Protein 8RB3 (pdb70)

Foldseek 3Di:
DDDDDDDDQAAAELDPPDDPSHDQVVVLLVVLVCLQPPDDDDQVVSLVVNLVSYDHPVNVLSVVVCVVPVPDGSVVSSVVVCVPRNDDDALVRLVCVLLVQAADPPDQLLVSLVVSVVSLVVNVVNVSDDPVCSLVVSLVSSLVRYPDDDCLNVVSVCQVVVPDHDDSVVNSVSSVVVVD

Structure (mmCIF, N/CA/C/O backbone):
data_8RB3
#
_entry.id   8RB3
#
loop_
_atom_site.group_PDB
_atom_site.id
_atom_site.type_symbol
_atom_site.label_atom_id
_atom_site.label_alt_id
_atom_site.label_comp_id
_atom_site.label_asym_id
_atom_site.label_entity_id
_atom_site.label_seq_id
_atom_site.pdbx_PDB_ins_code
_atom_site.Cartn_x
_atom_site.Cartn_y
_atom_site.Cartn_z
_atom_site.occupancy
_atom_site.B_iso_or_equiv
_atom_site.auth_seq_id
_atom_site.auth_comp_id
_atom_site.auth_asym_id
_atom_site.auth_atom_id
_atom_site.pdbx_PDB_model_num
ATOM 1 N N . LEU A 1 1 ? 217.115 272.070 294.965 1.00 50.00 1 LEU A N 1
ATOM 2 C CA . LEU A 1 1 ? 218.458 272.514 294.675 1.00 50.00 1 LEU A CA 1
ATOM 3 C C . LEU A 1 1 ? 219.480 271.367 294.745 1.00 50.00 1 LEU A C 1
ATOM 4 O O . LEU A 1 1 ? 220.617 271.517 294.293 1.00 50.00 1 LEU A O 1
ATOM 20 N N . LEU A 1 2 ? 219.073 270.215 295.287 1.00 50.00 2 LEU A N 1
ATOM 21 C CA . LEU A 1 2 ? 219.985 269.050 295.454 1.00 50.00 2 LEU A CA 1
ATOM 22 C C . LEU A 1 2 ? 219.578 267.915 294.510 1.00 50.00 2 LEU A C 1
ATOM 23 O O . LEU A 1 2 ? 218.363 267.699 294.333 1.00 50.00 2 LEU A O 1
ATOM 39 N N . PRO A 1 3 ? 220.537 267.188 293.892 1.00 50.00 3 PRO A N 1
ATOM 40 C CA . PRO A 1 3 ? 220.225 266.039 293.037 1.00 50.00 3 PRO A CA 1
ATOM 41 C C . PRO A 1 3 ? 220.172 264.747 293.868 1.00 50.00 3 PRO A C 1
ATOM 42 O O . PRO A 1 3 ? 220.775 264.736 294.926 1.00 50.00 3 PRO A O 1
ATOM 53 N N . VAL A 1 4 ? 219.473 263.703 293.403 1.00 50.00 4 VAL A N 1
ATOM 54 C CA . VAL A 1 4 ? 219.295 262.440 294.183 1.00 50.00 4 VAL A CA 1
ATOM 55 C C . VAL A 1 4 ? 218.998 261.268 293.244 1.00 50.00 4 VAL A C 1
ATOM 56 O O . VAL A 1 4 ? 218.512 261.530 292.129 1.00 50.00 4 VAL A O 1
ATOM 69 N N . LYS A 1 5 ? 219.236 260.026 293.687 1.00 50.00 5 LYS A N 1
ATOM 70 C CA . LYS A 1 5 ? 218.912 258.820 292.893 1.00 50.00 5 LYS A CA 1
ATOM 71 C C . LYS A 1 5 ? 217.388 258.723 292.774 1.00 50.00 5 LYS A C 1
ATOM 72 O O . LYS A 1 5 ? 216.700 259.616 293.297 1.00 50.00 5 LYS A O 1
ATOM 91 N N . TYR A 1 6 ? 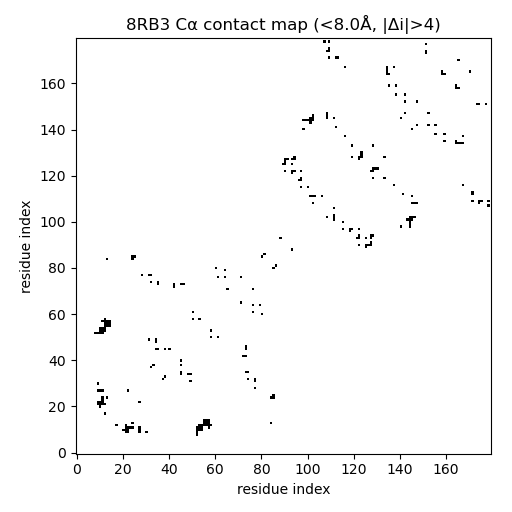216.892 257.682 292.107 1.00 48.49 6 TYR A N 1
ATOM 92 C CA . TYR A 1 6 ? 215.428 257.488 291.957 1.00 48.49 6 TYR A CA 1
ATOM 93 C C . TYR A 1 6 ? 215.174 256.020 291.624 1.00 48.49 6 TYR A C 1
ATOM 94 O O . TYR A 1 6 ? 215.198 255.674 290.427 1.00 48.49 6 TYR A O 1
ATOM 104 N N . CYS A 1 7 ? 214.956 255.181 292.635 1.00 54.49 7 CYS A N 1
ATOM 105 C CA . CYS A 1 7 ? 214.742 253.723 292.442 1.00 54.49 7 CYS A CA 1
ATOM 106 C C . CYS A 1 7 ? 213.401 253.474 291.749 1.00 54.49 7 CYS A C 1
ATOM 107 O O . CYS A 1 7 ? 212.386 253.955 292.263 1.00 54.49 7 CYS A O 1
ATOM 115 N N . LYS A 1 8 ? 213.395 252.795 290.604 1.00 68.67 8 LYS A N 1
ATOM 116 C CA . LYS A 1 8 ? 212.135 252.396 289.926 1.00 68.67 8 LYS A CA 1
ATOM 117 C C . LYS A 1 8 ? 211.437 251.317 290.752 1.00 68.67 8 LYS A C 1
ATOM 118 O O . LYS A 1 8 ? 212.017 250.225 290.892 1.00 68.67 8 LYS A O 1
ATOM 137 N N . MET A 1 9 ? 210.248 251.607 291.281 1.00 74.06 9 MET A N 1
ATOM 138 C CA . MET A 1 9 ? 209.450 250.608 292.035 1.00 74.06 9 MET A CA 1
ATOM 139 C C . MET A 1 9 ? 209.369 249.331 291.196 1.00 74.06 9 MET A C 1
ATOM 140 O O . MET A 1 9 ? 209.320 249.452 289.957 1.00 74.06 9 MET A O 1
ATOM 154 N N . ARG A 1 10 ? 209.345 248.158 291.832 1.00 86.02 10 ARG A N 1
ATOM 155 C CA . ARG A 1 10 ? 209.270 246.851 291.123 1.00 86.02 10 ARG A CA 1
ATOM 156 C C . ARG A 1 10 ? 207.839 246.664 290.599 1.00 86.02 10 ARG A C 1
ATOM 157 O O . ARG A 1 10 ? 206.976 246.285 291.410 1.00 86.02 10 ARG A O 1
ATOM 178 N N . ILE A 1 11 ? 207.589 246.936 289.308 1.00 90.66 11 ILE A N 1
ATOM 179 C CA . ILE A 1 11 ? 206.250 246.718 288.756 1.00 90.66 11 ILE A CA 1
ATOM 180 C C . ILE A 1 11 ? 205.987 245.233 288.524 1.00 90.66 11 ILE A C 1
ATOM 181 O O . ILE A 1 11 ? 206.846 244.503 288.034 1.00 90.66 11 ILE A O 1
ATOM 197 N N . PHE A 1 12 ? 204.770 244.800 288.832 1.00 93.07 12 PHE A N 1
ATOM 198 C CA . PHE A 1 12 ? 204.252 243.470 288.532 1.00 93.07 12 PHE A CA 1
ATOM 199 C C . PHE A 1 12 ? 202.946 243.554 287.757 1.00 93.07 12 PHE A C 1
ATOM 200 O O . PHE A 1 12 ? 202.204 244.530 287.862 1.00 93.07 12 PHE A O 1
ATOM 217 N N . SER A 1 13 ? 202.663 242.531 286.957 1.00 90.33 13 SER A N 1
ATOM 218 C CA . SER A 1 13 ? 201.511 242.544 286.066 1.00 90.33 13 SER A CA 1
ATOM 219 C C . SER A 1 13 ? 200.719 241.249 285.974 1.00 90.33 13 SER A C 1
ATOM 220 O O . SER A 1 13 ? 199.526 241.284 285.686 1.00 90.33 13 SER A O 1
ATOM 228 N N . GLY A 1 14 ? 201.320 240.101 286.263 1.00 86.29 14 GLY A N 1
ATOM 229 C CA . GLY A 1 14 ? 200.617 238.821 286.259 1.00 86.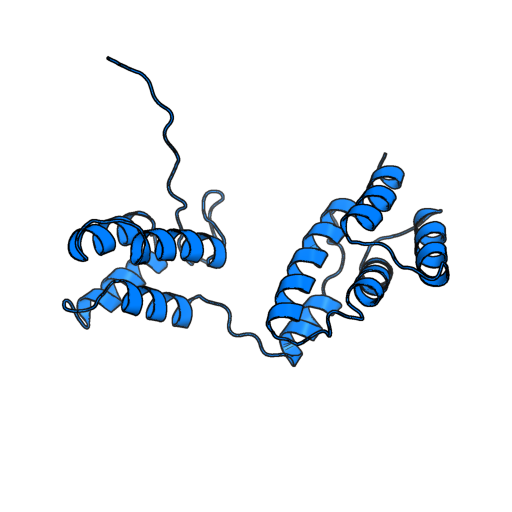29 14 GLY A CA 1
ATOM 230 C C . GLY A 1 14 ? 200.294 238.254 284.876 1.00 86.29 14 GLY A C 1
ATOM 231 O O . GLY A 1 14 ? 199.860 237.108 284.789 1.00 86.29 14 GLY A O 1
ATOM 235 N N . SER A 1 15 ? 200.531 238.990 283.789 1.00 84.04 15 SER A N 1
ATOM 236 C CA . SER A 1 15 ? 200.479 238.430 282.434 1.00 84.04 15 SER A CA 1
ATOM 237 C C . SER A 1 15 ? 201.516 237.325 282.270 1.00 84.04 15 SER A C 1
ATOM 238 O O . SER A 1 15 ? 202.647 237.452 282.734 1.00 84.04 15 SER A O 1
ATOM 246 N N . THR A 1 16 ? 201.165 236.253 281.559 1.00 75.77 16 THR A N 1
ATOM 247 C CA . THR A 1 16 ? 202.107 235.180 281.186 1.00 75.77 16 THR A CA 1
ATOM 248 C C . THR A 1 16 ? 203.170 235.687 280.207 1.00 75.77 16 THR A C 1
ATOM 249 O O . THR A 1 16 ? 204.349 235.359 280.333 1.00 75.77 16 THR A O 1
ATOM 260 N N . ALA A 1 17 ? 202.774 236.553 279.270 1.00 75.09 17 ALA A N 1
ATOM 261 C CA . ALA A 1 17 ? 203.644 237.298 278.364 1.00 75.09 17 ALA A CA 1
ATOM 262 C C . ALA A 1 17 ? 204.262 238.546 279.036 1.00 75.09 17 ALA A C 1
ATOM 263 O O . ALA A 1 17 ? 204.088 239.669 278.563 1.00 75.09 17 ALA A O 1
ATOM 270 N N . ALA A 1 18 ? 204.937 238.377 280.175 1.00 68.90 18 ALA A N 1
ATOM 271 C CA . ALA A 1 18 ? 205.482 239.483 280.969 1.00 68.90 18 ALA A CA 1
ATOM 272 C C . ALA A 1 18 ? 206.500 240.333 280.185 1.00 68.90 18 ALA A C 1
ATOM 273 O O . ALA A 1 18 ? 207.357 239.801 279.476 1.00 68.90 18 ALA A O 1
ATOM 280 N N . ALA A 1 19 ? 206.422 241.655 280.318 1.00 75.67 19 ALA A N 1
ATOM 281 C CA . ALA A 1 19 ? 207.359 242.585 279.689 1.00 75.67 19 ALA A CA 1
ATOM 282 C C . ALA A 1 19 ? 208.724 242.606 280.417 1.00 75.67 19 ALA A C 1
ATOM 283 O O . ALA A 1 19 ? 208.800 242.235 281.590 1.00 75.67 19 ALA A O 1
ATOM 290 N N . PRO A 1 20 ? 209.812 243.083 279.782 1.00 73.20 20 PRO A N 1
ATOM 291 C CA . PRO A 1 20 ? 211.164 243.009 280.348 1.00 73.20 20 PRO A CA 1
ATOM 292 C C . PRO A 1 20 ? 211.374 243.751 281.674 1.00 73.20 20 PRO A C 1
ATOM 293 O O . PRO A 1 20 ? 212.311 243.441 282.408 1.00 73.20 20 PRO A O 1
ATOM 304 N N . GLU A 1 21 ? 210.521 244.721 282.008 1.00 78.74 21 GLU A N 1
ATOM 305 C CA . GLU A 1 21 ? 210.554 245.432 283.295 1.00 78.74 21 GLU A CA 1
ATOM 306 C C . GLU A 1 21 ? 210.014 244.612 284.479 1.00 78.74 21 GLU A C 1
ATOM 307 O O . GLU A 1 21 ? 210.266 244.947 285.633 1.00 78.74 21 GLU A O 1
ATOM 319 N N . GLU A 1 22 ? 209.192 243.600 284.218 1.00 84.72 22 GLU A N 1
ATOM 320 C CA . GLU A 1 22 ? 208.227 243.080 285.186 1.00 84.72 22 GLU A CA 1
ATOM 321 C C . GLU A 1 22 ? 208.769 241.858 285.924 1.00 84.72 22 GLU A C 1
ATOM 322 O O . GLU A 1 22 ? 209.251 240.903 285.317 1.00 84.72 22 GLU A O 1
ATOM 334 N N . GLU A 1 23 ? 208.708 241.873 287.251 1.00 84.77 23 GLU A N 1
ATOM 335 C CA . GLU A 1 23 ? 209.315 240.826 288.080 1.00 84.77 23 GLU A CA 1
ATOM 336 C C . GLU A 1 23 ? 208.494 239.533 288.115 1.00 84.77 23 GLU A C 1
ATOM 337 O O . GLU A 1 23 ? 207.289 239.569 287.872 1.00 84.77 23 GLU A O 1
ATOM 349 N N . PRO A 1 24 ? 209.077 238.387 288.490 1.00 87.36 24 PRO A N 1
ATOM 350 C CA . PRO A 1 24 ? 208.294 237.268 288.995 1.00 87.36 24 PRO A CA 1
ATOM 351 C C . PRO A 1 24 ? 207.538 237.664 290.265 1.00 87.36 24 PRO A C 1
ATOM 352 O O . PRO A 1 24 ? 208.037 238.446 291.073 1.00 87.36 24 PRO A O 1
ATOM 363 N N . PHE A 1 25 ? 206.354 237.092 290.487 1.00 90.50 25 PHE A N 1
ATOM 364 C CA . PHE A 1 25 ? 205.480 237.503 291.584 1.00 90.50 25 PHE A CA 1
ATOM 365 C C . PHE A 1 25 ? 206.145 237.470 292.962 1.00 90.50 25 PHE A C 1
ATOM 366 O O . PHE A 1 25 ? 205.915 238.359 293.768 1.00 90.50 25 PHE A O 1
ATOM 383 N N . GLU A 1 26 ? 206.997 236.493 293.258 1.00 88.14 26 GLU A N 1
ATOM 384 C CA . GLU A 1 26 ? 207.577 236.344 294.602 1.00 88.14 26 GLU A CA 1
ATOM 385 C C . GLU A 1 26 ? 208.437 237.547 295.010 1.00 88.14 26 GLU A C 1
ATOM 386 O O . GLU A 1 26 ? 208.443 237.960 296.167 1.00 88.14 26 GLU A O 1
ATOM 398 N N . VAL A 1 27 ? 209.125 238.162 294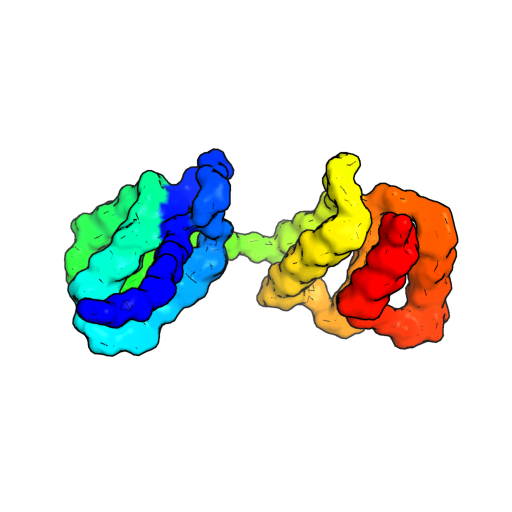.047 1.00 88.09 27 VAL A N 1
ATOM 399 C CA . VAL A 1 27 ? 209.904 239.387 294.259 1.00 88.09 27 VAL A CA 1
ATOM 400 C C . VAL A 1 27 ? 208.978 240.572 294.491 1.00 88.09 27 VAL A C 1
ATOM 401 O O . VAL A 1 27 ? 209.204 241.366 295.400 1.00 88.09 27 VAL A O 1
ATOM 414 N N . TRP A 1 28 ? 207.904 240.694 293.714 1.00 92.94 28 TRP A N 1
ATOM 415 C CA . TRP A 1 28 ? 206.921 241.740 293.960 1.00 92.94 28 TRP A CA 1
ATOM 416 C C . TRP A 1 28 ? 206.276 241.587 295.328 1.00 92.94 28 TRP A C 1
ATOM 417 O O . TRP A 1 28 ? 206.149 242.565 296.048 1.00 92.94 28 TRP A O 1
ATOM 438 N N . LEU A 1 29 ? 205.914 240.380 295.746 1.00 92.79 29 LEU A N 1
ATOM 439 C CA . LEU A 1 29 ? 205.302 240.174 297.049 1.00 92.79 29 LEU A CA 1
ATOM 440 C C . LEU A 1 29 ? 206.247 240.578 298.180 1.00 92.79 29 LEU A C 1
ATOM 441 O O . LEU A 1 29 ? 205.800 241.098 299.193 1.00 92.79 29 LEU A O 1
ATOM 457 N N . GLU A 1 30 ? 207.553 240.388 298.025 1.00 89.33 30 GLU A N 1
ATOM 458 C CA . GLU A 1 30 ? 208.524 240.872 299.000 1.00 89.33 30 GLU A CA 1
ATOM 459 C C . GLU A 1 30 ? 208.504 242.402 299.121 1.00 89.33 30 GLU A C 1
ATOM 460 O O . GLU A 1 30 ? 208.557 242.939 300.223 1.00 89.33 30 GLU A O 1
ATOM 472 N N . GLN A 1 31 ? 208.339 243.118 298.010 1.00 89.82 31 GLN A N 1
ATOM 473 C CA . GLN A 1 31 ? 208.129 244.564 298.035 1.00 89.82 31 GLN A CA 1
ATOM 474 C C . GLN A 1 31 ? 206.782 244.947 298.651 1.00 89.82 31 GLN A C 1
ATOM 475 O O . GLN A 1 31 ? 206.704 245.834 299.493 1.00 89.82 31 GLN A O 1
ATOM 489 N N . ALA A 1 32 ? 205.697 244.296 298.261 1.00 91.55 32 ALA A N 1
ATOM 490 C CA . ALA A 1 32 ? 204.382 244.640 298.761 1.00 91.55 32 ALA A CA 1
ATOM 491 C C . ALA A 1 32 ? 204.242 244.352 300.255 1.00 91.55 32 ALA A C 1
ATOM 492 O O . ALA A 1 32 ? 203.671 245.149 300.985 1.00 91.55 32 ALA A O 1
ATOM 499 N N . THR A 1 33 ? 204.810 243.258 300.754 1.00 89.53 33 THR A N 1
ATOM 500 C CA . THR A 1 33 ? 204.857 242.976 302.191 1.00 89.53 33 THR A CA 1
ATOM 501 C C . THR A 1 33 ? 205.706 243.978 302.952 1.00 89.53 33 THR A C 1
ATOM 502 O O . THR A 1 33 ? 205.339 244.313 304.073 1.00 89.53 33 THR A O 1
ATOM 513 N N . GLU A 1 34 ? 206.779 244.528 302.376 1.00 86.66 34 GLU A N 1
ATOM 514 C CA . GLU A 1 34 ? 207.464 245.672 302.989 1.00 86.66 34 GLU A CA 1
ATOM 515 C C . GLU A 1 34 ? 206.503 246.857 303.150 1.00 86.66 34 GLU A C 1
ATOM 516 O O . GLU A 1 34 ? 206.383 247.397 304.243 1.00 86.66 34 GLU A O 1
ATOM 528 N N . ILE A 1 35 ? 205.758 247.227 302.108 1.00 82.26 35 ILE A N 1
ATOM 529 C CA . ILE A 1 35 ? 204.794 248.340 302.181 1.00 82.26 35 ILE A CA 1
ATOM 530 C C . ILE A 1 35 ? 203.698 248.063 303.209 1.00 82.26 35 ILE A C 1
ATOM 531 O O . ILE A 1 35 ? 203.252 248.966 303.909 1.00 82.26 35 ILE A O 1
ATOM 547 N N . ALA A 1 36 ? 203.264 246.813 303.323 1.00 85.66 36 ALA A N 1
ATOM 548 C CA . ALA A 1 36 ? 202.203 246.429 304.236 1.00 85.66 36 ALA A CA 1
ATOM 549 C C . ALA A 1 36 ? 202.619 246.454 305.705 1.00 85.66 36 ALA A C 1
ATOM 550 O O . ALA A 1 36 ? 201.916 247.032 306.535 1.00 85.66 36 ALA A O 1
ATOM 557 N N . LYS A 1 37 ? 203.750 245.822 306.028 1.00 84.93 37 LYS A N 1
ATOM 558 C CA . LYS A 1 37 ? 204.275 245.752 307.390 1.00 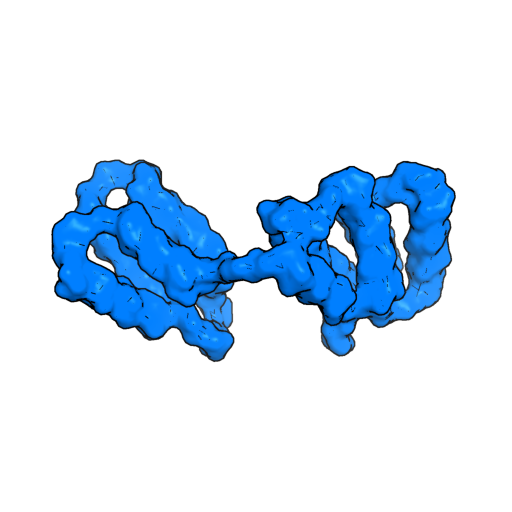84.93 37 LYS A CA 1
ATOM 559 C C . LYS A 1 37 ? 205.018 246.996 307.848 1.00 84.93 37 LYS A C 1
ATOM 560 O O . LYS A 1 37 ? 204.749 247.529 308.918 1.00 84.93 37 LYS A O 1
ATOM 579 N N . GLU A 1 38 ? 206.034 247.383 307.092 1.00 80.52 38 GLU A N 1
ATOM 580 C CA . GLU A 1 38 ? 207.013 248.376 307.510 1.00 80.52 38 GLU A CA 1
ATOM 581 C C . GLU A 1 38 ? 206.554 249.833 307.496 1.00 80.52 38 GLU A C 1
ATOM 582 O O . GLU A 1 38 ? 206.796 250.554 308.462 1.00 80.52 38 GLU A O 1
ATOM 594 N N . TRP A 1 39 ? 205.999 250.301 306.379 1.00 78.15 39 TRP A N 1
ATOM 595 C CA . TRP A 1 39 ? 205.843 251.741 306.165 1.00 78.15 39 TRP A CA 1
ATOM 596 C C . TRP A 1 39 ? 204.842 252.351 307.166 1.00 78.15 39 TRP A C 1
ATOM 597 O O . TRP A 1 39 ? 203.834 251.720 307.495 1.00 78.15 39 TRP A O 1
ATOM 618 N N . PRO A 1 40 ? 205.103 253.565 307.682 1.00 78.19 40 PRO A N 1
ATOM 619 C CA . PRO A 1 40 ? 204.404 254.082 308.856 1.00 78.19 40 PRO A CA 1
ATOM 620 C C . PRO A 1 40 ? 203.001 254.639 308.575 1.00 78.19 40 PRO A C 1
ATOM 621 O O . PRO A 1 40 ? 202.212 254.816 309.504 1.00 78.19 40 PRO A O 1
ATOM 632 N N . ILE A 1 41 ? 202.694 254.967 307.321 1.00 78.73 41 ILE A N 1
ATOM 633 C CA . ILE A 1 41 ? 201.462 255.658 306.916 1.00 78.73 41 ILE A CA 1
ATOM 634 C C . ILE A 1 41 ? 200.180 254.802 307.053 1.00 78.73 41 ILE A C 1
ATOM 635 O O . ILE A 1 41 ? 200.266 253.576 307.133 1.00 78.73 41 ILE A O 1
ATOM 651 N N . PRO A 1 42 ? 198.979 255.419 307.084 1.00 82.66 42 PRO A N 1
ATOM 652 C CA . PRO A 1 42 ? 197.704 254.710 307.211 1.00 82.66 42 PRO A CA 1
ATOM 653 C C . PRO A 1 42 ? 197.410 253.746 306.062 1.00 82.66 42 PRO A C 1
ATOM 654 O O . PRO A 1 42 ? 197.946 253.876 304.962 1.00 82.66 42 PRO A O 1
ATOM 665 N N . GLU A 1 43 ? 196.478 252.814 306.272 1.00 85.23 43 GLU A N 1
ATOM 666 C CA . GLU A 1 43 ? 196.106 251.793 305.278 1.00 85.23 43 GLU A CA 1
ATOM 667 C C . GLU A 1 43 ? 195.670 252.379 303.925 1.00 85.23 43 GLU A C 1
ATOM 668 O O . GLU A 1 43 ? 195.965 251.797 302.887 1.00 85.23 43 GLU A O 1
ATOM 680 N N . ALA A 1 44 ? 195.043 253.553 303.899 1.00 85.06 44 ALA A N 1
ATOM 681 C CA . ALA A 1 44 ? 194.665 254.228 302.658 1.00 85.06 44 ALA A CA 1
ATOM 682 C C . ALA A 1 44 ? 195.880 254.612 301.800 1.00 85.06 44 ALA A C 1
ATOM 683 O O . ALA A 1 44 ? 195.891 254.400 300.586 1.00 85.06 44 ALA A O 1
ATOM 690 N N . GLU A 1 45 ? 196.943 255.120 302.424 1.00 83.07 45 GLU A N 1
ATOM 691 C CA . GLU A 1 45 ? 198.217 255.356 301.741 1.00 83.07 45 GLU A CA 1
ATOM 692 C C . GLU A 1 45 ? 198.854 254.029 301.322 1.00 83.07 45 GLU A C 1
ATOM 693 O O . GLU A 1 45 ? 199.276 253.885 300.176 1.00 83.07 45 GLU A O 1
ATOM 705 N N . LYS A 1 46 ? 198.873 253.019 302.200 1.00 86.85 46 LYS A N 1
ATOM 706 C CA . LYS A 1 46 ? 199.443 251.709 301.852 1.00 86.85 46 LYS A CA 1
ATOM 707 C C . LYS A 1 46 ? 198.762 251.107 300.626 1.00 86.85 46 LYS A C 1
ATOM 708 O O . LYS A 1 46 ? 199.452 250.698 299.701 1.00 86.85 46 LYS A O 1
ATOM 727 N N . LYS A 1 47 ? 197.426 251.110 300.563 1.00 88.14 47 LYS A N 1
ATOM 728 C CA . LYS A 1 47 ? 196.680 250.626 299.394 1.00 88.14 47 LYS A CA 1
ATOM 729 C C . LYS A 1 47 ? 197.122 251.344 298.137 1.00 88.14 47 LYS A C 1
ATOM 730 O O . LYS A 1 47 ? 197.402 250.695 297.136 1.00 88.14 47 LYS A O 1
ATOM 749 N N . ARG A 1 48 ? 197.241 252.671 298.175 1.00 85.97 48 ARG A N 1
ATOM 750 C CA . ARG A 1 48 ? 197.692 253.442 297.015 1.00 85.97 48 ARG A CA 1
ATOM 751 C C . ARG A 1 48 ? 199.099 253.052 296.573 1.00 85.97 48 ARG A C 1
ATOM 752 O O . ARG A 1 48 ? 199.306 252.810 295.388 1.00 85.97 48 ARG A O 1
ATOM 773 N N . TRP A 1 49 ? 200.055 252.924 297.486 1.00 85.26 49 TRP A N 1
ATOM 774 C CA . TRP A 1 49 ? 201.417 252.548 297.109 1.00 85.26 49 TRP A CA 1
ATOM 775 C C . TRP A 1 49 ? 201.534 251.117 296.601 1.00 85.26 49 TRP A C 1
ATOM 776 O O . TRP A 1 49 ? 202.334 250.859 295.705 1.00 85.26 49 TRP A O 1
ATOM 797 N N . VAL A 1 50 ? 200.710 250.190 297.089 1.00 90.56 50 VAL A N 1
ATOM 798 C CA . VAL A 1 50 ? 200.626 248.855 296.500 1.00 90.56 50 VAL A CA 1
ATOM 799 C C . VAL A 1 50 ? 200.039 248.936 295.099 1.00 90.56 50 VAL A C 1
ATOM 800 O O . VAL A 1 50 ? 200.658 248.438 294.170 1.00 90.56 50 VAL A O 1
ATOM 813 N N . ALA A 1 51 ? 198.908 249.612 294.895 1.00 90.82 51 ALA A N 1
ATOM 814 C CA . ALA A 1 51 ? 198.261 249.708 293.585 1.00 90.82 51 ALA A CA 1
ATOM 815 C C . ALA A 1 51 ? 199.153 250.341 292.513 1.00 90.82 51 ALA A C 1
ATOM 816 O O . ALA A 1 51 ? 199.190 249.887 291.375 1.00 90.82 51 ALA A O 1
ATOM 823 N N . GLU A 1 52 ? 199.932 251.356 292.858 1.00 90.08 52 GLU A N 1
ATOM 824 C CA . GLU A 1 52 ? 200.887 251.957 291.935 1.00 90.08 52 GLU A CA 1
ATOM 825 C C . GLU A 1 52 ? 201.970 250.998 291.443 1.00 90.08 52 GLU A C 1
ATOM 826 O O . GLU A 1 52 ? 202.460 251.159 290.333 1.00 90.08 52 GLU A O 1
ATOM 838 N N . SER A 1 53 ? 202.366 249.994 292.222 1.00 91.23 53 SER A N 1
ATOM 839 C CA . SER A 1 53 ? 203.276 248.944 291.745 1.00 91.23 53 SER A CA 1
ATOM 840 C C . SER A 1 53 ? 202.639 247.911 290.806 1.00 91.23 53 SER A C 1
ATOM 841 O O . SER A 1 53 ? 203.345 247.034 290.322 1.00 91.23 53 SER A O 1
ATOM 849 N N . LEU A 1 54 ? 201.333 247.978 290.525 1.00 93.54 54 LEU A N 1
ATOM 850 C CA . LEU A 1 54 ? 200.601 246.995 289.722 1.00 93.54 54 LEU A CA 1
ATOM 851 C C . LEU A 1 54 ? 200.167 247.548 288.365 1.00 93.54 54 LEU A C 1
ATOM 852 O O . LEU A 1 54 ? 199.765 248.707 288.244 1.00 93.54 54 LEU A O 1
ATOM 868 N N . ARG A 1 55 ? 200.190 246.700 287.336 1.00 92.46 55 ARG A N 1
ATOM 869 C CA . ARG A 1 55 ? 199.817 247.047 285.957 1.00 92.46 55 ARG A CA 1
ATOM 870 C C . ARG A 1 55 ? 199.062 245.906 285.283 1.00 92.46 55 ARG A C 1
ATOM 871 O O . ARG A 1 55 ? 199.379 244.754 285.523 1.00 92.46 55 ARG A O 1
ATOM 892 N N . GLY A 1 56 ? 198.100 246.164 284.406 1.00 92.14 56 GLY A N 1
ATOM 893 C CA . GLY A 1 56 ? 197.419 245.093 283.660 1.00 92.14 56 GLY A CA 1
ATOM 894 C C . GLY A 1 56 ? 196.592 244.148 284.553 1.00 92.14 56 GLY A C 1
ATOM 895 O O . GLY A 1 56 ? 195.972 244.622 285.503 1.00 92.14 56 GLY A O 1
ATOM 899 N N . PRO A 1 57 ? 196.568 242.824 284.310 1.00 93.37 57 PRO A N 1
ATOM 900 C CA . PRO A 1 57 ? 195.697 241.892 285.021 1.00 93.37 57 PRO A CA 1
ATOM 901 C C . PRO A 1 57 ? 195.824 241.942 286.539 1.00 93.37 57 PRO A C 1
ATOM 902 O O . PRO A 1 57 ? 194.824 241.918 287.247 1.00 93.37 57 PRO A O 1
ATOM 913 N N . ALA A 1 58 ? 197.035 242.073 287.068 1.00 94.43 58 ALA A N 1
ATOM 914 C CA . ALA A 1 58 ? 197.218 242.178 288.505 1.00 94.43 58 ALA A CA 1
ATOM 915 C C . ALA A 1 58 ? 196.585 243.450 289.089 1.00 94.43 58 ALA A C 1
ATOM 916 O O . ALA A 1 58 ? 196.036 243.410 290.185 1.00 94.43 58 ALA A O 1
ATOM 923 N N . LEU A 1 59 ? 196.582 244.571 288.366 1.00 95.04 59 LEU A N 1
ATOM 924 C CA . LEU A 1 59 ? 195.873 245.766 288.822 1.00 95.04 59 LEU A CA 1
ATOM 925 C C . LEU A 1 59 ? 194.366 245.520 288.825 1.00 95.04 59 LEU A C 1
ATOM 926 O O . LEU A 1 59 ? 193.682 245.938 289.752 1.00 95.04 59 LEU A O 1
ATOM 942 N N . ASP A 1 60 ? 193.843 244.790 287.843 1.00 95.36 60 ASP A N 1
ATOM 943 C CA . ASP A 1 60 ? 192.424 244.451 287.831 1.00 95.36 60 ASP A CA 1
ATOM 944 C C . ASP A 1 60 ? 192.025 243.602 289.041 1.00 95.36 60 ASP A C 1
ATOM 945 O O . ASP A 1 60 ? 190.953 243.813 289.602 1.00 95.36 60 ASP A O 1
ATOM 954 N N . LEU A 1 61 ? 192.888 242.694 289.507 1.00 95.05 61 LEU A N 1
ATOM 955 C CA . LEU A 1 61 ? 192.629 241.998 290.760 1.00 95.05 61 LEU A CA 1
ATOM 956 C C . LEU A 1 61 ? 192.572 242.975 291.929 1.00 95.05 61 LEU A C 1
ATOM 957 O O . LEU A 1 61 ? 191.683 242.839 292.762 1.00 95.05 61 LEU A O 1
ATOM 973 N N . MET A 1 62 ? 193.447 243.978 292.002 1.00 94.56 62 MET A N 1
ATOM 974 C CA . MET A 1 62 ? 193.364 244.953 293.091 1.00 94.56 62 MET A CA 1
ATOM 975 C C . MET A 1 62 ? 192.019 245.680 293.086 1.00 94.56 62 MET A C 1
ATOM 976 O O . MET A 1 62 ? 191.385 245.811 294.131 1.00 94.56 62 MET A O 1
ATOM 990 N N . HIS A 1 63 ? 191.519 246.075 291.915 1.00 94.90 63 HIS A N 1
ATOM 991 C CA . HIS A 1 63 ? 190.194 246.685 291.808 1.00 94.90 63 HIS A CA 1
ATOM 992 C C . HIS A 1 63 ? 189.087 245.736 292.253 1.00 94.90 63 HIS A C 1
ATOM 993 O O . HIS A 1 63 ? 188.237 246.147 293.033 1.00 94.90 63 HIS A O 1
ATOM 1007 N N . ILE A 1 64 ? 189.092 244.477 291.813 1.00 95.44 64 ILE A N 1
ATOM 1008 C CA . ILE A 1 64 ? 188.080 243.493 292.209 1.00 95.44 64 ILE A CA 1
ATOM 1009 C C . ILE A 1 64 ? 188.059 243.323 293.727 1.00 95.44 64 ILE A C 1
ATOM 1010 O O . ILE A 1 64 ? 187.007 243.418 294.354 1.00 95.44 64 ILE A O 1
ATOM 1026 N N . VAL A 1 65 ? 189.223 243.114 294.333 1.00 94.37 65 VAL A N 1
ATOM 1027 C CA . VAL A 1 65 ? 189.344 242.869 295.766 1.00 94.37 65 VAL A CA 1
ATOM 1028 C C . VAL A 1 65 ? 188.839 244.056 296.568 1.00 94.37 65 VAL A C 1
ATOM 1029 O O . VAL A 1 65 ? 188.051 243.869 297.492 1.00 94.37 65 VAL A O 1
ATOM 1042 N N . GLN A 1 66 ? 189.207 245.280 296.197 1.00 92.91 66 GLN A N 1
ATOM 1043 C CA . GLN A 1 66 ? 188.677 246.457 296.881 1.00 92.91 66 GLN A CA 1
ATOM 1044 C C . GLN A 1 66 ? 187.172 246.650 296.659 1.00 92.91 66 GLN A C 1
ATOM 1045 O O . GLN A 1 66 ? 186.469 247.037 297.588 1.00 92.91 66 GLN A O 1
ATOM 1059 N N . ALA A 1 67 ? 186.654 246.371 295.463 1.00 93.53 67 ALA A N 1
ATOM 1060 C CA . ALA A 1 67 ? 185.237 246.537 295.167 1.00 93.53 67 ALA A CA 1
ATOM 1061 C C . ALA A 1 67 ? 184.351 245.607 296.010 1.00 93.53 67 ALA A C 1
ATOM 1062 O O . ALA A 1 67 ? 183.287 246.023 296.461 1.00 93.53 67 ALA A O 1
ATOM 1069 N N . ASP A 1 68 ? 184.783 244.371 296.272 1.00 93.31 68 ASP A N 1
ATOM 1070 C CA . ASP A 1 68 ? 184.057 243.466 297.172 1.00 93.31 68 ASP A CA 1
ATOM 1071 C C . ASP A 1 68 ? 184.018 243.946 298.620 1.00 93.31 68 ASP A C 1
ATOM 1072 O O . ASP A 1 68 ? 183.042 243.684 299.322 1.00 93.31 68 ASP A O 1
ATOM 1081 N N . ASN A 1 69 ? 185.065 244.619 299.089 1.00 93.05 69 ASN A N 1
ATOM 1082 C CA . ASN A 1 69 ? 185.170 245.033 300.482 1.00 93.05 69 ASN A CA 1
ATOM 1083 C C . ASN A 1 69 ? 186.065 246.271 300.654 1.00 93.05 69 ASN A C 1
ATOM 1084 O O . ASN A 1 69 ? 187.248 246.134 300.955 1.00 93.05 69 ASN A O 1
ATOM 1095 N N . PRO A 1 70 ? 185.529 247.495 300.552 1.00 90.49 70 PRO A N 1
ATOM 1096 C CA . PRO A 1 70 ? 186.325 248.706 300.745 1.00 90.49 70 PRO A CA 1
ATOM 1097 C C . PRO A 1 70 ? 186.935 248.850 302.148 1.00 90.49 70 PRO A C 1
ATOM 1098 O O . PRO A 1 70 ? 187.903 249.576 302.321 1.00 90.49 70 PRO A O 1
ATOM 1109 N N . SER A 1 71 ? 186.417 248.134 303.148 1.00 90.28 71 SER A N 1
ATOM 1110 C CA . SER A 1 71 ? 186.931 248.122 304.525 1.00 90.28 71 SER A CA 1
ATOM 1111 C C . SER A 1 71 ? 188.158 247.217 304.742 1.00 90.28 71 SER A C 1
ATOM 1112 O O . SER A 1 71 ? 188.699 247.182 305.836 1.00 90.28 71 SER A O 1
ATOM 1120 N N . ILE A 1 72 ? 188.600 246.479 303.716 1.00 92.03 72 ILE A N 1
ATOM 1121 C CA . ILE A 1 72 ? 189.729 245.536 303.797 1.00 92.03 72 ILE A CA 1
ATOM 1122 C C . ILE A 1 72 ? 191.061 246.228 304.152 1.00 92.03 72 ILE A C 1
ATOM 1123 O O . ILE A 1 72 ? 191.291 247.376 303.771 1.00 92.03 72 ILE A O 1
ATOM 1139 N N . SER A 1 73 ? 191.956 245.525 304.848 1.00 92.18 73 SER A N 1
ATOM 1140 C CA . SER A 1 73 ? 193.329 245.940 305.128 1.00 92.18 73 SER A CA 1
ATOM 1141 C C . SER A 1 73 ? 194.303 245.401 304.098 1.00 92.18 73 SER A C 1
ATOM 1142 O O . SER A 1 73 ? 194.029 244.395 303.454 1.00 92.18 73 SER A O 1
ATOM 1150 N N . VAL A 1 74 ? 195.461 246.032 303.914 1.00 92.27 74 VAL A N 1
ATOM 1151 C CA . VAL A 1 74 ? 196.425 245.618 302.884 1.00 92.27 74 VAL A CA 1
ATOM 1152 C C . VAL A 1 74 ? 196.927 244.199 303.111 1.00 92.27 74 VAL A C 1
ATOM 1153 O O . VAL A 1 74 ? 197.112 243.468 302.147 1.00 92.27 74 VAL A O 1
ATOM 1166 N N . GLY A 1 75 ? 197.074 243.755 304.357 1.00 92.27 75 GLY A N 1
ATOM 1167 C CA . GLY A 1 75 ? 197.486 242.383 304.647 1.00 92.27 75 GLY A CA 1
ATOM 1168 C C . GLY A 1 75 ? 196.549 241.356 304.013 1.00 92.27 75 GLY A C 1
ATOM 1169 O O . GLY A 1 75 ? 196.992 240.452 303.312 1.00 92.27 75 GLY A O 1
ATOM 1173 N N . GLU A 1 76 ? 195.240 241.543 304.154 1.00 93.18 76 GLU A N 1
ATOM 1174 C CA . GLU A 1 76 ? 194.242 240.682 303.518 1.00 93.18 76 GLU A CA 1
ATOM 1175 C C . GLU A 1 76 ? 194.231 240.810 301.987 1.00 93.18 76 GLU A C 1
ATOM 1176 O O . GLU A 1 76 ? 193.990 239.820 301.299 1.00 93.18 76 GLU A O 1
ATOM 1188 N N . CYS A 1 77 ? 194.539 241.983 301.426 1.00 93.64 77 CYS A N 1
ATOM 1189 C CA . CYS A 1 77 ? 194.740 242.102 299.981 1.00 93.64 77 CYS A CA 1
ATOM 1190 C C . CYS A 1 77 ? 195.884 241.202 299.517 1.00 93.64 77 CYS A C 1
ATOM 1191 O O . CYS A 1 77 ? 195.719 240.422 298.586 1.00 93.64 77 CYS A O 1
ATOM 1199 N N . LEU A 1 78 ? 197.038 241.252 300.180 1.00 94.67 78 LEU A N 1
ATOM 1200 C CA . LEU A 1 78 ? 198.172 240.416 299.803 1.00 94.67 78 LEU A CA 1
ATOM 1201 C C . LEU A 1 78 ? 197.857 238.930 299.966 1.00 94.67 78 LEU A C 1
ATOM 1202 O O . LEU A 1 78 ? 198.311 238.139 299.152 1.00 94.67 78 LEU A O 1
ATOM 1218 N N . GLU A 1 79 ? 197.027 238.525 300.924 1.00 92.95 79 GLU A N 1
ATOM 1219 C CA . GLU A 1 79 ? 196.526 237.149 300.961 1.00 92.95 79 GLU A CA 1
ATOM 1220 C C . GLU A 1 79 ? 195.723 236.785 299.705 1.00 92.95 79 GLU A C 1
ATOM 1221 O O . GLU A 1 79 ? 195.888 235.686 299.182 1.00 92.95 79 GLU A O 1
ATOM 1233 N N . ALA A 1 80 ? 194.908 237.688 299.160 1.00 94.20 80 ALA A N 1
ATOM 1234 C CA . ALA A 1 80 ? 194.232 237.430 297.890 1.00 94.20 80 ALA A CA 1
ATOM 1235 C C . ALA A 1 80 ? 195.231 237.310 296.728 1.00 94.20 80 ALA A C 1
ATOM 1236 O O . ALA A 1 80 ? 195.141 236.378 295.934 1.00 94.20 80 ALA A O 1
ATOM 1243 N N . PHE A 1 81 ? 196.237 238.182 296.648 1.00 95.13 81 PHE A N 1
ATOM 1244 C CA . PHE A 1 81 ? 197.283 238.053 295.635 1.00 95.13 81 PHE A CA 1
ATOM 1245 C C . PHE A 1 81 ? 198.063 236.742 295.777 1.00 95.13 81 PHE A C 1
ATOM 1246 O O . PHE A 1 81 ? 198.262 236.056 294.777 1.00 95.13 81 PHE A O 1
ATOM 1263 N N . LYS A 1 82 ? 198.462 236.343 296.991 1.00 91.91 82 LYS A N 1
ATOM 1264 C CA . LYS A 1 82 ? 199.119 235.052 297.249 1.00 91.91 82 LYS A CA 1
ATOM 1265 C C . LYS A 1 82 ? 198.254 233.906 296.750 1.00 91.91 82 LYS A C 1
ATOM 1266 O O . LYS A 1 82 ? 198.759 232.993 296.113 1.00 91.91 82 LYS A O 1
ATOM 1285 N N . GLN A 1 83 ? 196.952 233.957 297.008 1.00 91.33 83 GLN A N 1
ATOM 1286 C CA . GLN A 1 83 ? 196.027 232.916 296.584 1.00 91.33 83 GLN A CA 1
ATOM 1287 C C . GLN A 1 83 ? 195.902 232.836 295.060 1.00 91.33 83 GLN A C 1
ATOM 1288 O O . GLN A 1 83 ? 195.938 231.740 294.515 1.00 91.33 83 GLN A O 1
ATOM 1302 N N . VAL A 1 84 ? 195.796 233.963 294.358 1.00 91.94 84 VAL A N 1
ATOM 1303 C CA . VAL A 1 84 ? 195.625 233.970 292.899 1.00 91.94 84 VAL A CA 1
ATOM 1304 C C . VAL A 1 84 ? 196.922 233.718 292.136 1.00 91.94 84 VAL A C 1
ATOM 1305 O O . VAL A 1 84 ? 196.907 232.949 291.181 1.00 91.94 84 VAL A O 1
ATOM 1318 N N . PHE A 1 85 ? 198.032 234.346 292.526 1.00 91.92 85 PHE A N 1
ATOM 1319 C CA . PHE A 1 85 ? 199.299 234.302 291.785 1.00 91.92 85 PHE A CA 1
ATOM 1320 C C . PHE A 1 85 ? 200.408 233.500 292.469 1.00 91.92 85 PHE A C 1
ATOM 1321 O O . PHE A 1 85 ? 201.249 232.926 291.781 1.00 91.92 85 PHE A O 1
ATOM 1338 N N . GLY A 1 86 ? 200.431 233.436 293.799 1.00 87.30 86 GLY A N 1
ATOM 1339 C CA . GLY A 1 86 ? 201.478 232.738 294.552 1.00 87.30 86 GLY A CA 1
ATOM 1340 C C . GLY A 1 86 ? 201.439 231.230 294.319 1.00 87.30 86 GLY A C 1
ATOM 1341 O O . GLY A 1 86 ? 200.368 230.625 294.359 1.00 87.30 86 GLY A O 1
ATOM 1345 N N . SER A 1 87 ? 202.585 230.615 294.025 1.00 82.97 87 SER A N 1
ATOM 1346 C CA . SER A 1 87 ? 202.631 229.233 293.533 1.00 82.97 87 SER A CA 1
ATOM 1347 C C . SER A 1 87 ? 202.287 228.194 294.605 1.00 82.97 87 SER A C 1
ATOM 1348 O O . SER A 1 87 ? 202.657 228.337 295.770 1.00 82.97 87 SER A O 1
ATOM 1356 N N . THR A 1 88 ? 201.572 227.139 294.210 1.00 81.62 88 THR A N 1
ATOM 1357 C CA . THR A 1 88 ? 200.867 226.204 295.113 1.00 81.62 88 THR A CA 1
ATOM 1358 C C . THR A 1 88 ? 201.482 224.801 295.190 1.00 81.62 88 THR A C 1
ATOM 1359 O O . THR A 1 88 ? 200.898 223.907 295.795 1.00 81.62 88 THR A O 1
ATOM 1370 N N . GLU A 1 89 ? 202.632 224.567 294.559 1.00 113.77 89 GLU A N 1
ATOM 1371 C CA . GLU A 1 89 ? 203.134 223.226 294.223 1.00 113.77 89 GLU A CA 1
ATOM 1372 C C . GLU A 1 89 ? 203.252 222.227 295.390 1.00 113.77 89 GLU A C 1
ATOM 1373 O O . GLU A 1 89 ? 203.679 222.552 296.497 1.00 113.77 89 GLU A O 1
ATOM 1385 N N . SER A 1 90 ? 202.913 220.973 295.102 1.00 111.35 90 SER A N 1
ATOM 1386 C CA . SER A 1 90 ? 203.054 219.813 295.985 1.00 111.35 90 SER A CA 1
ATOM 1387 C C . SER A 1 90 ? 204.486 219.262 296.036 1.00 111.35 90 SER A C 1
ATOM 1388 O O . SER A 1 90 ? 205.336 219.579 295.198 1.00 111.35 90 SER A O 1
ATOM 1396 N N . ARG A 1 91 ? 204.769 218.351 296.973 1.00 112.76 91 ARG A N 1
ATOM 1397 C CA . ARG A 1 91 ? 206.064 217.657 297.040 1.00 112.76 91 ARG A CA 1
ATOM 1398 C C . ARG A 1 91 ? 206.358 216.885 295.759 1.00 112.76 91 ARG A C 1
ATOM 1399 O O . ARG A 1 91 ? 207.418 217.081 295.176 1.00 112.76 91 ARG A O 1
ATOM 1420 N N . ARG A 1 92 ? 205.390 216.136 295.225 1.00 112.74 92 ARG A N 1
ATOM 1421 C CA . ARG A 1 92 ? 205.545 215.426 293.939 1.00 112.74 92 ARG A CA 1
ATOM 1422 C C . ARG A 1 92 ? 205.947 216.378 292.827 1.00 112.74 92 ARG A C 1
ATOM 1423 O O . ARG A 1 92 ? 206.909 216.127 292.117 1.00 112.74 92 ARG A O 1
ATOM 1444 N N . THR A 1 93 ? 205.237 217.492 292.675 1.00 107.63 93 THR A N 1
ATOM 1445 C CA . THR A 1 93 ? 205.485 218.416 291.558 1.00 107.63 93 THR A CA 1
ATOM 1446 C C . THR A 1 93 ? 206.777 219.201 291.713 1.00 107.63 93 THR A C 1
ATOM 1447 O O . THR A 1 93 ? 207.478 219.398 290.726 1.00 107.63 93 THR A O 1
ATOM 1458 N N . SER A 1 94 ? 207.169 219.587 292.925 1.00 108.51 94 SER A N 1
ATOM 1459 C CA . SER A 1 94 ? 208.447 220.270 293.143 1.00 108.51 94 SER A CA 1
ATOM 1460 C C . SER A 1 94 ? 209.658 219.367 292.917 1.00 108.51 94 SER A C 1
ATOM 1461 O O . SER A 1 94 ? 210.592 219.800 292.245 1.00 108.51 94 SER A O 1
ATOM 1469 N N . GLN A 1 95 ? 209.588 218.107 293.253 1.00 104.29 95 GLN A N 1
ATOM 1470 C CA . GLN A 1 95 ? 210.581 217.083 292.994 1.00 104.29 95 GLN A CA 1
ATOM 1471 C C . GLN A 1 95 ? 210.719 216.835 291.503 1.00 104.29 95 GLN A C 1
ATOM 1472 O O . GLN A 1 95 ? 211.835 216.644 291.037 1.00 104.29 95 GLN A O 1
ATOM 1486 N N . VAL A 1 96 ? 209.585 216.722 290.805 1.00 107.30 96 VAL A N 1
ATOM 1487 C CA . VAL A 1 96 ? 209.561 216.472 289.365 1.00 107.30 96 VAL A CA 1
ATOM 1488 C C . VAL A 1 96 ? 210.127 217.653 288.600 1.00 107.30 96 VAL A C 1
ATOM 1489 O O . VAL A 1 96 ? 211.004 217.467 287.767 1.00 107.30 96 VAL A O 1
ATOM 1502 N N . LYS A 1 97 ? 209.726 218.883 288.916 1.00 109.36 97 LYS A N 1
ATOM 1503 C CA . LYS A 1 97 ? 210.230 220.069 288.214 1.00 109.36 97 LYS A CA 1
ATOM 1504 C C . LYS A 1 97 ? 211.709 220.325 288.455 1.00 109.36 97 LYS A C 1
ATOM 1505 O O . LYS A 1 97 ? 212.401 220.747 287.534 1.00 109.36 97 LYS A O 1
ATOM 1524 N N . TYR A 1 98 ? 212.235 220.004 289.631 1.00 108.24 98 TYR A N 1
ATOM 1525 C CA . TYR A 1 98 ? 213.674 220.042 289.851 1.00 108.24 98 TYR A CA 1
ATOM 1526 C C . TYR A 1 98 ? 214.403 219.014 288.988 1.00 108.24 98 TYR A C 1
ATOM 1527 O O . TYR A 1 98 ? 215.331 219.362 288.270 1.00 108.24 98 TYR A O 1
ATOM 1545 N N . LEU A 1 99 ? 213.957 217.759 288.985 1.00 107.27 99 LEU A N 1
ATOM 1546 C CA . LEU A 1 99 ? 214.633 216.670 288.277 1.00 107.27 99 LEU A CA 1
ATOM 1547 C C . LEU A 1 99 ? 214.511 216.781 286.754 1.00 107.27 99 LEU A C 1
ATOM 1548 O O . LEU A 1 99 ? 215.454 216.478 286.029 1.00 107.27 99 LEU A O 1
ATOM 1564 N N . ARG A 1 100 ? 213.377 217.259 286.253 1.00 112.17 100 ARG A N 1
ATOM 1565 C CA . ARG A 1 100 ? 213.107 217.463 284.823 1.00 112.17 100 ARG A CA 1
ATOM 1566 C C . ARG A 1 100 ? 213.856 218.660 284.228 1.00 112.17 100 ARG A C 1
ATOM 1567 O O . ARG A 1 100 ? 213.862 218.833 283.012 1.00 112.17 100 ARG A O 1
ATOM 1588 N N . THR A 1 101 ? 214.432 219.523 285.069 1.00 115.83 101 THR A N 1
ATOM 1589 C CA . THR A 1 101 ? 215.125 220.738 284.635 1.00 115.83 101 THR A CA 1
ATOM 1590 C C . THR A 1 101 ? 216.513 220.416 284.096 1.00 115.83 101 THR A C 1
ATOM 1591 O O . THR A 1 101 ? 217.457 220.176 284.851 1.00 115.83 101 THR A O 1
ATOM 1602 N N . TYR A 1 102 ? 216.643 220.421 282.773 1.00 121.22 102 TYR A N 1
ATOM 1603 C CA . TYR A 1 102 ? 217.904 220.244 282.046 1.00 121.22 102 TYR A CA 1
ATOM 1604 C C . TYR A 1 102 ? 218.493 221.597 281.626 1.00 121.22 102 TYR A C 1
ATOM 1605 O O . TYR A 1 102 ? 217.793 222.611 281.622 1.00 121.22 102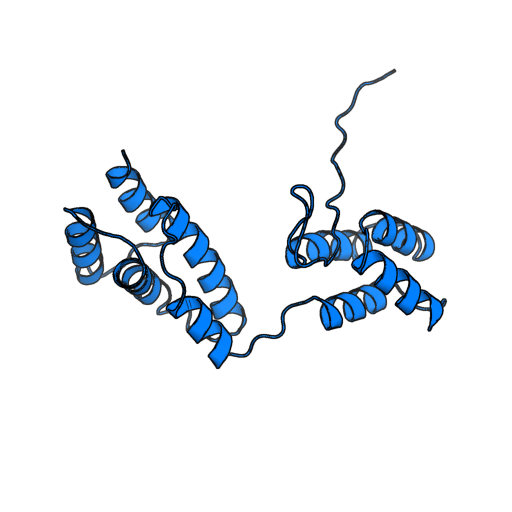 TYR A O 1
ATOM 1623 N N . GLN A 1 103 ? 219.766 221.627 281.238 1.00 126.77 103 GLN A N 1
ATOM 1624 C CA . GLN A 1 103 ? 220.382 222.805 280.622 1.00 126.77 103 GLN A CA 1
ATOM 1625 C C . GLN A 1 103 ? 219.693 223.116 279.289 1.00 126.77 103 GLN A C 1
ATOM 1626 O O . GLN A 1 103 ? 219.575 222.245 278.425 1.00 126.77 103 GLN A O 1
ATOM 1640 N N . GLN A 1 104 ? 219.220 224.346 279.121 1.00 138.70 104 GLN A N 1
ATOM 1641 C CA . GLN A 1 104 ? 218.550 224.775 277.898 1.00 138.70 104 GLN A CA 1
ATOM 1642 C C . GLN A 1 104 ? 219.571 224.892 276.759 1.00 138.70 104 GLN A C 1
ATOM 1643 O O . GLN A 1 104 ? 220.759 225.104 277.003 1.00 138.70 104 GLN A O 1
ATOM 1657 N N . GLU A 1 105 ? 219.130 224.774 275.510 1.00 139.42 105 GLU A N 1
ATOM 1658 C CA . GLU A 1 105 ? 220.022 224.645 274.349 1.00 139.42 105 GLU A CA 1
ATOM 1659 C C . GLU A 1 105 ? 221.016 225.815 274.188 1.00 139.42 105 GLU A C 1
ATOM 1660 O O . GLU A 1 105 ? 222.139 225.604 273.728 1.00 139.42 105 GLU A O 1
ATOM 1672 N N . GLY A 1 106 ? 220.638 227.034 274.595 1.00 132.85 106 GLY A N 1
ATOM 1673 C CA . GLY A 1 106 ? 221.508 228.212 274.549 1.00 132.85 106 GLY A CA 1
ATOM 1674 C C . GLY A 1 106 ? 222.311 228.487 275.825 1.00 132.85 106 GLY A C 1
ATOM 1675 O O . GLY A 1 106 ? 223.138 229.396 275.832 1.00 132.85 106 GLY A O 1
ATOM 1679 N N . GLU A 1 107 ? 222.046 227.795 276.933 1.00 131.54 107 GLU A N 1
ATOM 1680 C CA . GLU A 1 107 ? 222.686 228.116 278.212 1.00 131.54 107 GLU A CA 1
ATOM 1681 C C . GLU A 1 107 ? 224.161 227.728 278.230 1.00 131.54 107 GLU A C 1
ATOM 1682 O O . GLU A 1 107 ? 224.540 226.644 277.785 1.00 131.54 107 GLU A O 1
ATOM 1694 N N . LYS A 1 108 ? 224.980 228.568 278.863 1.00 129.61 108 LYS A N 1
ATOM 1695 C CA . LYS A 1 108 ? 226.262 228.135 279.420 1.00 129.61 108 LYS A CA 1
ATOM 1696 C C . LYS A 1 108 ? 225.998 227.301 280.673 1.00 129.61 108 LYS A C 1
ATOM 1697 O O . LYS A 1 108 ? 225.107 227.617 281.460 1.00 129.61 108 LYS A O 1
ATOM 1716 N N . ILE A 1 109 ? 226.762 226.236 280.890 1.00 129.82 109 ILE A N 1
ATOM 1717 C CA . ILE A 1 109 ? 226.496 225.298 281.991 1.00 129.82 109 ILE A CA 1
ATOM 1718 C C . ILE A 1 109 ? 226.648 225.974 283.371 1.00 129.82 109 ILE A C 1
ATOM 1719 O O . ILE A 1 109 ? 225.909 225.643 284.295 1.00 129.82 109 ILE A O 1
ATOM 1735 N N . SER A 1 110 ? 227.488 227.011 283.500 1.00 126.82 110 SER A N 1
ATOM 1736 C CA . SER A 1 110 ? 227.568 227.836 284.715 1.00 126.82 110 SER A CA 1
ATOM 1737 C C . SER A 1 110 ? 226.255 228.574 285.027 1.00 126.82 110 SER A C 1
ATOM 1738 O O . SER A 1 110 ? 225.800 228.600 286.169 1.00 126.82 110 SER A O 1
ATOM 1746 N N . ALA A 1 111 ? 225.570 229.105 284.018 1.00 125.71 111 ALA A N 1
ATOM 1747 C CA . ALA A 1 111 ? 224.240 229.680 284.199 1.00 125.71 111 ALA A CA 1
ATOM 1748 C C . ALA A 1 111 ? 223.205 228.607 284.558 1.00 125.71 111 ALA A C 1
ATOM 1749 O O . ALA A 1 111 ? 222.375 228.827 285.440 1.00 125.71 111 ALA A O 1
ATOM 1756 N N . TYR A 1 112 ? 223.263 227.430 283.924 1.00 118.64 112 TYR A N 1
ATOM 1757 C CA . TYR A 1 112 ? 222.371 226.321 284.261 1.00 118.64 112 TYR A CA 1
ATOM 1758 C C . TYR A 1 112 ? 222.503 225.911 285.724 1.00 118.64 112 TYR A C 1
ATOM 1759 O O . TYR A 1 112 ? 221.480 225.850 286.396 1.00 118.64 112 TYR A O 1
ATOM 1777 N N . VAL A 1 113 ? 223.707 225.681 286.264 1.00 121.32 113 VAL A N 1
ATOM 1778 C CA . VAL A 1 113 ? 223.795 225.285 287.673 1.00 121.32 113 VAL A CA 1
ATOM 1779 C C . VAL A 1 113 ? 223.259 226.361 288.620 1.00 121.32 113 VAL A C 1
ATOM 1780 O O . VAL A 1 113 ? 222.647 226.020 289.626 1.00 121.32 113 VAL A O 1
ATOM 1793 N N . LEU A 1 114 ? 223.383 227.650 288.298 1.00 120.02 114 LEU A N 1
ATOM 1794 C CA . LEU A 1 114 ? 222.750 228.685 289.118 1.00 120.02 114 LEU A CA 1
ATOM 1795 C C . LEU A 1 114 ? 221.221 228.618 289.035 1.00 120.02 114 LEU A C 1
ATOM 1796 O O . LEU A 1 114 ? 220.552 228.650 290.066 1.00 120.02 114 LEU A O 1
ATOM 1812 N N . ARG A 1 115 ? 220.650 228.474 287.834 1.00 112.97 115 ARG A N 1
ATOM 1813 C CA . ARG A 1 115 ? 219.196 228.328 287.651 1.00 112.97 115 ARG A CA 1
ATOM 1814 C C . ARG A 1 115 ? 218.662 227.144 288.437 1.00 112.97 115 ARG A C 1
ATOM 1815 O O . ARG A 1 115 ? 217.696 227.262 289.190 1.00 112.97 115 ARG A O 1
ATOM 1836 N N . LEU A 1 116 ? 219.338 226.016 288.307 1.00 115.27 116 LEU A N 1
ATOM 1837 C CA . LEU A 1 116 ? 219.032 224.786 289.004 1.00 115.27 116 LEU A CA 1
ATOM 1838 C C . LEU A 1 116 ? 219.091 224.960 290.523 1.00 115.27 116 LEU A C 1
ATOM 1839 O O . LEU A 1 116 ? 218.204 224.482 291.221 1.00 115.27 116 LEU A O 1
ATOM 1855 N N . GLU A 1 117 ? 220.069 225.682 291.058 1.00 114.48 117 GLU A N 1
ATOM 1856 C CA . GLU A 1 117 ? 220.139 225.942 292.493 1.00 114.48 117 GLU A CA 1
ATOM 1857 C C . GLU A 1 117 ? 218.927 226.724 293.011 1.00 114.48 117 GLU A C 1
ATOM 1858 O O . GLU A 1 117 ? 218.451 226.446 294.110 1.00 114.48 117 GLU A O 1
ATOM 1870 N N . THR A 1 118 ? 218.353 227.644 292.234 1.00 111.92 118 THR A N 1
ATOM 1871 C CA . THR A 1 118 ? 217.104 228.294 292.657 1.00 111.92 118 THR A CA 1
ATOM 1872 C C . THR A 1 118 ? 215.990 227.269 292.832 1.00 111.92 118 THR A C 1
ATOM 1873 O O . THR A 1 118 ? 215.268 227.325 293.827 1.00 111.92 118 THR A O 1
ATOM 1884 N N . LEU A 1 119 ? 215.874 226.288 291.928 1.00 106.36 119 LEU A N 1
ATOM 1885 C CA . LEU A 1 119 ? 214.854 225.253 292.054 1.00 106.36 119 LEU A CA 1
ATOM 1886 C C . LEU A 1 119 ? 215.112 224.343 293.245 1.00 106.36 119 LEU A C 1
ATOM 1887 O O . LEU A 1 119 ? 214.157 223.916 293.884 1.00 106.36 119 LEU A O 1
ATOM 1903 N N . LEU A 1 120 ? 216.364 224.083 293.610 1.00 108.73 120 LEU A N 1
ATOM 1904 C CA . LEU A 1 120 ? 216.640 223.320 294.817 1.00 108.73 120 LEU A CA 1
ATOM 1905 C C . LEU A 1 120 ? 216.163 224.058 296.060 1.00 108.73 120 LEU A C 1
ATOM 1906 O O . LEU A 1 120 ? 215.525 223.445 296.908 1.00 108.73 120 LEU A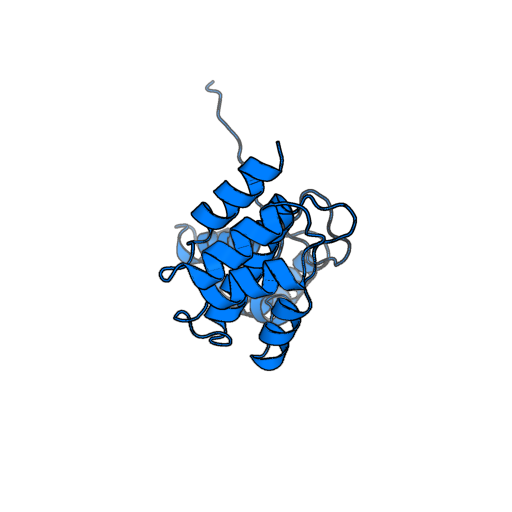 O 1
ATOM 1922 N N . ARG A 1 121 ? 216.397 225.368 296.189 1.00 108.32 121 ARG A N 1
ATOM 1923 C CA . ARG A 1 121 ? 215.896 226.115 297.361 1.00 108.32 121 ARG A CA 1
ATOM 1924 C C . ARG A 1 121 ? 214.380 226.062 297.449 1.00 108.32 121 ARG A C 1
ATOM 1925 O O . ARG A 1 121 ? 213.834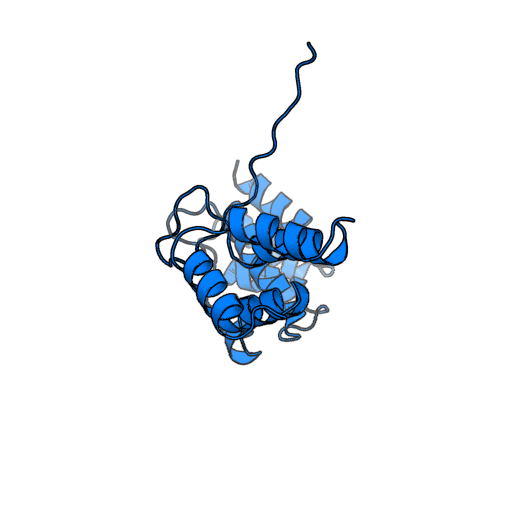 225.816 298.521 1.00 108.32 121 ARG A O 1
ATOM 1946 N N . ARG A 1 122 ? 213.705 226.195 296.310 1.00 106.87 122 ARG A N 1
ATOM 1947 C CA . ARG A 1 122 ? 212.252 226.040 296.217 1.00 106.87 122 ARG A CA 1
ATOM 1948 C C . ARG A 1 122 ? 211.812 224.684 296.767 1.00 106.87 122 ARG A C 1
ATOM 1949 O O . ARG A 1 122 ? 210.956 224.615 297.640 1.00 106.87 122 ARG A O 1
ATOM 1970 N N . ALA A 1 123 ? 212.443 223.604 296.322 1.00 107.82 123 ALA A N 1
ATOM 1971 C CA . ALA A 1 123 ? 212.083 222.253 296.727 1.00 107.82 123 ALA A CA 1
ATOM 1972 C C . ALA A 1 123 ? 212.361 221.983 298.209 1.00 107.82 123 ALA A C 1
ATOM 1973 O O . ALA A 1 123 ? 211.558 221.339 298.882 1.00 107.82 123 ALA A O 1
ATOM 1980 N N . VAL A 1 124 ? 213.458 222.500 298.753 1.00 113.89 124 VAL A N 1
ATOM 1981 C CA . VAL A 1 124 ? 213.778 222.391 300.182 1.00 113.89 124 VAL A CA 1
ATOM 1982 C C . VAL A 1 124 ? 212.748 223.120 301.043 1.00 113.89 124 VAL A C 1
ATOM 1983 O O . VAL A 1 124 ? 212.324 222.597 302.066 1.00 113.89 124 VAL A O 1
ATOM 1996 N N . GLU A 1 125 ? 212.257 224.281 300.620 1.00 114.25 125 GLU A N 1
ATOM 1997 C CA . GLU A 1 125 ? 211.201 224.993 301.351 1.00 114.25 125 GLU A CA 1
ATOM 1998 C C . GLU A 1 125 ? 209.862 224.240 301.362 1.00 114.25 125 GLU A C 1
ATOM 1999 O O . GLU A 1 125 ? 209.150 224.292 302.362 1.00 114.25 125 GLU A O 1
ATOM 2011 N N . LYS A 1 126 ? 209.527 223.471 300.316 1.00 113.31 126 LYS A N 1
ATOM 2012 C CA . LYS A 1 126 ? 208.379 222.535 300.342 1.00 113.31 126 LYS A CA 1
ATOM 2013 C C . LYS A 1 126 ? 208.627 221.272 301.189 1.00 113.31 126 LYS A C 1
ATOM 2014 O O . LYS A 1 126 ? 207.777 220.385 301.230 1.00 113.31 126 LYS A O 1
ATOM 2033 N N . ARG A 1 127 ? 209.810 221.134 301.803 1.00 118.08 127 ARG A N 1
ATOM 2034 C CA . ARG A 1 127 ? 210.339 219.901 302.433 1.00 118.08 127 ARG A CA 1
ATOM 2035 C C . ARG A 1 127 ? 210.385 218.693 301.488 1.00 118.08 127 ARG A C 1
ATOM 2036 O O . ARG A 1 127 ? 210.393 217.546 301.923 1.00 118.08 127 ARG A O 1
ATOM 2057 N N . ALA A 1 128 ? 210.422 218.938 300.182 1.00 114.00 128 ALA A N 1
ATOM 2058 C CA . ALA A 1 128 ? 210.418 217.899 299.164 1.00 114.00 128 ALA A CA 1
ATOM 2059 C C . ALA A 1 128 ? 211.785 217.220 298.982 1.00 114.00 128 ALA A C 1
ATOM 2060 O O . ALA A 1 128 ? 211.847 216.104 298.477 1.00 114.00 128 ALA A O 1
ATOM 2067 N N . ILE A 1 129 ? 212.876 217.868 299.387 1.00 115.89 129 ILE A N 1
ATOM 2068 C CA . ILE A 1 129 ? 214.233 217.305 299.395 1.00 115.89 129 ILE A CA 1
ATOM 2069 C C . ILE A 1 129 ? 214.825 217.474 300.804 1.00 115.89 129 ILE A C 1
ATOM 2070 O O . ILE A 1 129 ? 214.822 218.592 301.318 1.00 115.89 129 ILE A O 1
ATOM 2086 N N . PRO A 1 130 ? 215.369 216.426 301.440 1.00 120.97 130 PRO A N 1
ATOM 2087 C CA . PRO A 1 130 ? 216.087 216.567 302.701 1.00 120.97 130 PRO A CA 1
ATOM 2088 C C . PRO A 1 130 ? 217.384 217.364 302.514 1.00 120.97 130 PRO A C 1
ATOM 2089 O O . PRO A 1 130 ? 218.204 217.035 301.654 1.00 120.97 130 PRO A O 1
ATOM 2100 N N . ARG A 1 131 ? 217.617 218.392 303.339 1.00 122.72 131 ARG A N 1
ATOM 2101 C CA . ARG A 1 131 ? 218.788 219.292 303.232 1.00 122.72 131 ARG A CA 1
ATOM 2102 C C . ARG A 1 131 ? 220.116 218.533 303.239 1.00 122.72 131 ARG A C 1
ATOM 2103 O O . ARG A 1 131 ? 221.031 218.854 302.487 1.00 122.72 131 ARG A O 1
ATOM 2124 N N . ASN A 1 132 ? 220.188 217.478 304.042 1.00 126.02 132 ASN A N 1
ATOM 2125 C CA . ASN A 1 132 ? 221.346 216.605 304.220 1.00 126.02 132 ASN A CA 1
ATOM 2126 C C . ASN A 1 132 ? 221.746 215.781 302.975 1.00 126.02 132 ASN A C 1
ATOM 2127 O O . ASN A 1 132 ? 222.771 215.104 303.021 1.00 126.02 132 ASN A O 1
ATOM 2138 N N . ILE A 1 133 ? 220.992 215.841 301.869 1.00 123.45 133 ILE A N 1
ATOM 2139 C CA . ILE A 1 133 ? 221.387 215.264 300.568 1.00 123.45 133 ILE A CA 1
ATOM 2140 C C . ILE A 1 133 ? 221.396 216.287 299.415 1.00 123.45 133 ILE A C 1
ATOM 2141 O O . ILE A 1 133 ? 221.562 215.914 298.254 1.00 123.45 133 ILE A O 1
ATOM 2157 N N . ALA A 1 134 ? 221.223 217.579 299.710 1.00 117.92 134 ALA A N 1
ATOM 2158 C CA . ALA A 1 134 ? 221.139 218.631 298.701 1.00 117.92 134 ALA A CA 1
ATOM 2159 C C . ALA A 1 134 ? 222.379 218.706 297.796 1.00 117.92 134 ALA A C 1
ATOM 2160 O O . ALA A 1 134 ? 222.286 218.901 296.588 1.00 117.92 134 ALA A O 1
ATOM 2167 N N . ASP A 1 135 ? 223.554 218.471 298.326 1.00 124.31 135 ASP A N 1
ATOM 2168 C CA . ASP A 1 135 ? 224.841 218.428 297.645 1.00 124.31 135 ASP A CA 1
ATOM 2169 C C . ASP A 1 135 ? 224.909 217.257 296.679 1.00 124.31 135 ASP A C 1
ATOM 2170 O O . ASP A 1 135 ? 225.435 217.424 295.580 1.00 124.31 135 ASP A O 1
ATOM 2179 N N . GLN A 1 136 ? 224.458 216.080 297.123 1.00 130.42 136 GLN A N 1
ATOM 2180 C CA . GLN A 1 136 ? 224.431 214.887 296.284 1.00 130.42 136 GLN A CA 1
ATOM 2181 C C . GLN A 1 136 ? 223.560 215.125 295.057 1.00 130.42 136 GLN A C 1
ATOM 2182 O O . GLN A 1 136 ? 223.996 214.918 293.923 1.00 130.42 136 GLN A O 1
ATOM 2196 N N . VAL A 1 137 ? 222.343 215.630 295.273 1.00 121.23 137 VAL A N 1
ATOM 2197 C CA . VAL A 1 137 ? 221.429 215.902 294.168 1.00 121.23 137 VAL A CA 1
ATOM 2198 C C . VAL A 1 137 ? 221.920 217.048 293.294 1.00 121.23 137 VAL A C 1
ATOM 2199 O O . VAL A 1 137 ? 221.713 216.972 292.091 1.00 121.23 137 VAL A O 1
ATOM 2212 N N . ARG A 1 138 ? 222.637 218.054 293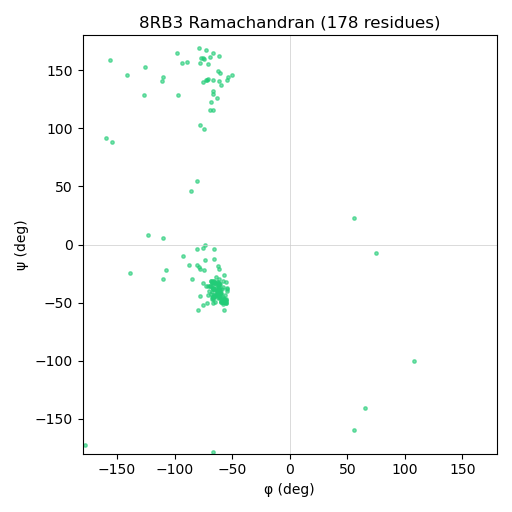.814 1.00 121.85 138 ARG A N 1
ATOM 2213 C CA . ARG A 1 138 ? 223.282 219.046 292.944 1.00 121.85 138 ARG A CA 1
ATOM 2214 C C . ARG A 1 138 ? 224.239 218.393 291.956 1.00 121.85 138 ARG A C 1
ATOM 2215 O O . ARG A 1 138 ? 224.099 218.628 290.761 1.00 121.85 138 ARG A O 1
ATOM 2236 N N . LEU A 1 139 ? 225.159 217.539 292.403 1.00 125.11 139 LEU A N 1
ATOM 2237 C CA . LEU A 1 139 ? 226.147 216.961 291.482 1.00 125.11 139 LEU A CA 1
ATOM 2238 C C . LEU A 1 139 ? 225.461 216.040 290.483 1.00 125.11 139 LEU A C 1
ATOM 2239 O O . LEU A 1 139 ? 225.672 216.147 289.278 1.00 125.11 139 LEU A O 1
ATOM 2255 N N . GLU A 1 140 ? 224.555 215.181 290.976 1.00 130.51 140 GLU A N 1
ATOM 2256 C CA . GLU A 1 140 ? 223.718 214.294 290.155 1.00 130.51 140 GLU A CA 1
ATOM 2257 C C . GLU A 1 140 ? 222.889 215.039 289.110 1.00 130.51 140 GLU A C 1
ATOM 2258 O O . GLU A 1 140 ? 222.879 214.641 287.953 1.00 130.51 140 GLU A O 1
ATOM 2270 N N . GLN A 1 141 ? 222.164 216.091 289.497 1.00 121.50 141 GLN A N 1
ATOM 2271 C CA . GLN A 1 141 ? 221.243 216.780 288.603 1.00 121.50 141 GLN A CA 1
ATOM 2272 C C . GLN A 1 141 ? 221.996 217.659 287.607 1.00 121.50 141 GLN A C 1
ATOM 2273 O O . GLN A 1 141 ? 221.599 217.723 286.448 1.00 121.50 141 GLN A O 1
ATOM 2287 N N . VAL A 1 142 ? 223.139 218.231 288.001 1.00 124.56 142 VAL A N 1
ATOM 2288 C CA . VAL A 1 142 ? 224.088 218.807 287.044 1.00 124.56 142 VAL A CA 1
ATOM 2289 C C . VAL A 1 142 ? 224.514 217.741 286.036 1.00 124.56 142 VAL A C 1
ATOM 2290 O O . VAL A 1 142 ? 224.294 217.905 284.844 1.00 124.56 142 VAL A O 1
ATOM 2303 N N . MET A 1 143 ? 225.047 216.609 286.490 1.00 129.78 143 MET A N 1
ATOM 2304 C CA . MET A 1 143 ? 225.580 215.569 285.608 1.00 129.78 143 MET A CA 1
ATOM 2305 C C . MET A 1 143 ? 224.503 214.901 284.733 1.00 129.78 143 MET A C 1
ATOM 2306 O O . MET A 1 143 ? 224.773 214.545 283.591 1.00 129.78 143 MET A O 1
ATOM 2320 N N . ALA A 1 144 ? 223.268 214.770 285.218 1.00 124.83 144 ALA A N 1
ATOM 2321 C CA . ALA A 1 144 ? 222.154 214.171 284.487 1.00 124.83 144 ALA A CA 1
ATOM 2322 C C . ALA A 1 144 ? 221.416 215.146 283.554 1.00 124.83 144 ALA A C 1
ATOM 2323 O O . ALA A 1 144 ? 220.844 214.728 282.549 1.00 124.83 144 ALA A O 1
ATOM 2330 N N . GLY A 1 145 ? 221.395 216.438 283.886 1.00 124.03 145 GLY A N 1
ATOM 2331 C CA . GLY A 1 145 ? 220.614 217.450 283.177 1.00 124.03 145 GLY A CA 1
ATOM 2332 C C . GLY A 1 145 ? 221.439 218.403 282.316 1.00 124.03 145 GLY A C 1
ATOM 2333 O O . GLY A 1 145 ? 220.892 218.997 281.391 1.00 124.03 145 GLY A O 1
ATOM 2337 N N . ALA A 1 146 ? 222.734 218.571 282.578 1.00 132.82 146 ALA A N 1
ATOM 2338 C CA . ALA A 1 146 ? 223.589 219.450 281.786 1.00 132.82 146 ALA A CA 1
ATOM 2339 C C . ALA A 1 146 ? 223.954 218.861 280.410 1.00 132.82 146 ALA A C 1
ATOM 2340 O O . ALA A 1 146 ? 223.965 217.646 280.217 1.00 132.82 146 ALA A O 1
ATOM 2347 N N . ASN A 1 147 ? 224.363 219.722 279.476 1.00 135.74 147 ASN A N 1
ATOM 2348 C CA . ASN A 1 147 ? 225.050 219.349 278.233 1.00 135.74 147 ASN A CA 1
ATOM 2349 C C . ASN A 1 147 ? 226.579 219.224 278.458 1.00 135.74 147 ASN A C 1
ATOM 2350 O O . ASN A 1 147 ? 227.394 219.788 277.726 1.00 135.74 147 ASN A O 1
ATOM 2361 N N . LEU A 1 148 ? 226.964 218.537 279.539 1.00 134.45 148 LEU A N 1
ATOM 2362 C CA . LEU A 1 148 ? 228.343 218.384 280.015 1.00 134.45 148 LEU A CA 1
ATOM 2363 C C . LEU A 1 148 ? 229.250 217.571 279.067 1.00 134.45 148 LEU A C 1
ATOM 2364 O O . LEU A 1 148 ? 228.782 216.840 278.191 1.00 134.45 148 LEU A O 1
ATOM 2380 N N . GLY A 1 149 ? 230.564 217.669 279.293 1.00 139.47 149 GLY A N 1
ATOM 2381 C CA . GLY A 1 149 ? 231.597 216.895 278.598 1.00 139.47 149 GLY A CA 1
ATOM 2382 C C . GLY A 1 149 ? 233.016 217.184 279.104 1.00 139.47 149 GLY A C 1
ATOM 2383 O O . GLY A 1 149 ? 233.204 217.913 280.082 1.00 139.47 149 GLY A O 1
ATOM 2387 N N . ASN A 1 150 ? 234.016 216.626 278.415 1.00 137.78 150 ASN A N 1
ATOM 2388 C CA . ASN A 1 150 ? 235.452 216.805 278.682 1.00 137.78 150 ASN A CA 1
ATOM 2389 C C . ASN A 1 150 ? 235.866 216.443 280.129 1.00 137.78 150 ASN A C 1
ATOM 2390 O O . ASN A 1 150 ? 235.172 215.710 280.837 1.00 137.78 150 ASN A O 1
ATOM 2401 N N . VAL A 1 151 ? 237.019 216.950 280.582 1.00 129.23 151 VAL A N 1
ATOM 2402 C CA . VAL A 1 151 ? 237.554 216.719 281.937 1.00 129.23 151 VAL A CA 1
ATOM 2403 C C . VAL A 1 151 ? 236.701 217.335 283.048 1.00 129.23 151 VAL A C 1
ATOM 2404 O O . VAL A 1 151 ? 236.873 216.976 284.211 1.00 129.23 151 VAL A O 1
ATOM 2417 N N . LEU A 1 152 ? 235.738 218.203 282.720 1.00 132.35 152 LEU A N 1
ATOM 2418 C CA . LEU A 1 152 ? 234.741 218.647 283.690 1.00 132.35 152 LEU A CA 1
ATOM 2419 C C . LEU A 1 152 ? 233.917 217.461 284.206 1.00 132.35 152 LEU A C 1
ATOM 2420 O O . LEU A 1 152 ? 233.751 217.343 285.414 1.00 132.35 152 LEU A O 1
ATOM 2436 N N . TRP A 1 153 ? 233.488 216.524 283.347 1.00 135.04 153 TRP A N 1
ATOM 2437 C CA . TRP A 1 153 ? 232.818 215.306 283.826 1.00 135.04 153 TRP A CA 1
ATOM 2438 C C . TRP A 1 153 ? 233.715 214.522 284.792 1.00 135.04 153 TRP A C 1
ATOM 2439 O O . TRP A 1 153 ? 233.273 214.108 285.862 1.00 135.04 153 TRP A O 1
ATOM 2460 N N . CYS A 1 154 ? 234.994 214.358 284.444 1.00 141.10 154 CYS A N 1
ATOM 2461 C CA . CYS A 1 154 ? 235.964 213.647 285.273 1.00 141.10 154 CYS A CA 1
ATOM 2462 C C . CYS A 1 154 ? 236.123 214.311 286.647 1.00 141.10 154 CYS A C 1
ATOM 2463 O O . CYS A 1 154 ? 236.026 213.634 287.669 1.00 141.10 154 CYS A O 1
ATOM 2471 N N . ARG A 1 155 ? 236.305 215.637 286.686 1.00 133.50 155 ARG A N 1
ATOM 2472 C CA . ARG A 1 155 ? 236.423 216.407 287.930 1.00 133.50 155 ARG A CA 1
ATOM 2473 C C . ARG A 1 155 ? 235.141 216.333 288.760 1.00 133.50 155 ARG A C 1
ATOM 2474 O O . ARG A 1 155 ? 235.216 216.192 289.973 1.00 133.50 155 ARG A O 1
ATOM 2495 N N . LEU A 1 156 ? 233.967 216.383 288.135 1.00 135.08 156 LEU A N 1
ATOM 2496 C CA . LEU A 1 156 ? 232.694 216.245 288.841 1.00 135.08 156 LEU A CA 1
ATOM 2497 C C . LEU A 1 156 ? 232.487 214.827 289.397 1.00 135.08 156 LEU A C 1
ATOM 2498 O O . LEU A 1 156 ? 232.097 214.694 290.556 1.00 135.08 156 LEU A O 1
ATOM 2514 N N . GLN A 1 157 ? 232.797 213.762 288.648 1.00 139.18 157 GLN A N 1
ATOM 2515 C CA . GLN A 1 157 ? 232.678 212.408 289.180 1.00 139.18 157 GLN A CA 1
ATOM 2516 C C . GLN A 1 157 ? 233.731 212.125 290.263 1.00 139.18 157 GLN A C 1
ATOM 2517 O O . GLN A 1 157 ? 233.443 211.487 291.271 1.00 139.18 157 GLN A O 1
ATOM 2531 N N . GLU A 1 158 ? 234.934 212.668 290.108 1.00 141.84 158 GLU A N 1
ATOM 2532 C CA . GLU A 1 158 ? 235.956 212.691 291.148 1.00 141.84 158 GLU A CA 1
ATOM 2533 C C . GLU A 1 158 ? 235.420 213.362 292.412 1.00 141.84 158 GLU A C 1
ATOM 2534 O O . GLU A 1 158 ? 235.509 212.778 293.486 1.00 141.84 158 GLU A O 1
ATOM 2546 N N . LEU A 1 159 ? 234.811 214.544 292.303 1.00 141.26 159 LEU A N 1
ATOM 2547 C CA . LEU A 1 159 ? 234.219 215.228 293.447 1.00 141.26 159 LEU A CA 1
ATOM 2548 C C . LEU A 1 159 ? 233.098 214.394 294.080 1.00 141.26 159 LEU A C 1
ATOM 2549 O O . LEU A 1 159 ? 233.027 214.315 295.303 1.00 141.26 159 LEU A O 1
ATOM 2565 N N . LYS A 1 160 ? 232.279 213.703 293.281 1.00 146.96 160 LYS A N 1
ATOM 2566 C CA . LYS A 1 160 ? 231.252 212.768 293.770 1.00 146.96 160 LYS A CA 1
ATOM 2567 C C . LYS A 1 160 ? 231.865 211.612 294.580 1.00 146.96 160 LYS A C 1
ATOM 2568 O O . LYS A 1 160 ? 231.275 211.160 295.558 1.00 146.96 160 LYS A O 1
ATOM 2587 N N . ASP A 1 161 ? 233.063 211.164 294.212 1.00 149.93 161 ASP A N 1
ATOM 2588 C CA . ASP A 1 161 ? 233.837 210.136 294.919 1.00 149.93 161 ASP A CA 1
ATOM 2589 C C . ASP A 1 161 ? 234.738 210.685 296.042 1.00 149.93 161 ASP A C 1
ATOM 2590 O O . ASP A 1 161 ? 235.251 209.907 296.849 1.00 149.93 161 ASP A O 1
ATOM 2599 N N . GLN A 1 162 ? 235.056 211.956 296.096 1.00 150.85 162 GLN A N 1
ATOM 2600 C CA . GLN A 1 162 ? 235.996 212.621 297.003 1.00 150.85 162 GLN A CA 1
ATOM 2601 C C . GLN A 1 162 ? 235.734 212.461 298.491 1.00 150.85 162 GLN A C 1
ATOM 2602 O O . GLN A 1 162 ? 236.694 212.549 299.278 1.00 150.85 162 GLN A O 1
ATOM 2616 N N . GLY A 1 163 ? 234.486 212.231 298.881 1.00 148.70 163 GLY A N 1
ATOM 2617 C CA . GLY A 1 163 ? 234.049 212.246 300.275 1.00 148.70 163 GLY A CA 1
ATOM 2618 C C . GLY A 1 163 ? 233.207 213.492 300.542 1.00 148.70 163 GLY A C 1
ATOM 2619 O O . GLY A 1 163 ? 232.028 213.489 300.184 1.00 148.70 163 GLY A O 1
ATOM 2623 N N . PRO A 1 164 ? 233.759 214.563 301.141 1.00 144.10 164 PRO A N 1
ATOM 2624 C CA . PRO A 1 164 ? 233.036 215.815 301.343 1.00 144.10 164 PRO A CA 1
ATOM 2625 C C . PRO A 1 164 ? 232.736 216.478 299.990 1.00 144.10 164 PRO A C 1
ATOM 2626 O O . PRO A 1 164 ? 233.642 216.858 299.247 1.00 144.10 164 PRO A O 1
ATOM 2637 N N . LEU A 1 165 ? 231.451 216.591 299.657 1.00 134.93 165 LEU A N 1
ATOM 2638 C CA . LEU A 1 165 ? 230.989 217.143 298.384 1.00 134.93 165 LEU A CA 1
ATOM 2639 C C . LEU A 1 165 ? 231.043 218.682 298.350 1.00 134.93 165 LEU A C 1
ATOM 2640 O O . LEU A 1 165 ? 230.968 219.325 299.400 1.00 134.93 165 LEU A O 1
ATOM 2656 N N . PRO A 1 166 ? 231.116 219.292 297.157 1.00 132.49 166 PRO A N 1
ATOM 2657 C CA . PRO A 1 166 ? 231.063 220.739 296.987 1.00 132.49 166 PRO A CA 1
ATOM 2658 C C . PRO A 1 166 ? 229.850 221.417 297.639 1.00 132.49 166 PRO A C 1
ATOM 2659 O O . PRO A 1 166 ? 228.735 220.907 297.570 1.00 132.49 166 PRO A O 1
ATOM 2670 N N . THR A 1 167 ? 230.034 222.624 298.177 1.00 125.94 167 THR A N 1
ATOM 2671 C CA . THR A 1 167 ? 228.933 223.601 298.258 1.00 125.94 167 THR A CA 1
ATOM 2672 C C . THR A 1 167 ? 228.630 224.159 296.865 1.00 125.94 167 THR A C 1
ATOM 2673 O O . THR A 1 167 ? 229.423 224.008 295.932 1.00 125.94 167 THR A O 1
ATOM 2684 N N . PHE A 1 168 ? 227.502 224.854 296.715 1.00 125.61 168 PHE A N 1
ATOM 2685 C CA . PHE A 1 168 ? 227.109 225.462 295.440 1.00 125.61 168 PHE A CA 1
ATOM 2686 C C . PHE A 1 168 ? 228.189 226.394 294.871 1.00 125.61 168 PHE A C 1
ATOM 2687 O O . PHE A 1 168 ? 228.575 226.251 293.713 1.00 125.61 168 PHE A O 1
ATOM 2704 N N . LEU A 1 169 ? 228.751 227.289 295.689 1.00 131.81 169 LEU A N 1
ATOM 2705 C CA . LEU A 1 169 ? 229.782 228.234 295.245 1.00 131.81 169 LEU A CA 1
ATOM 2706 C C . LEU A 1 169 ? 231.037 227.521 294.726 1.00 131.81 169 LEU A C 1
ATOM 2707 O O . LEU A 1 169 ? 231.625 227.942 293.730 1.00 131.81 169 LEU A O 1
ATOM 2723 N N . GLN A 1 170 ? 231.441 226.429 295.373 1.00 128.57 170 GLN A N 1
ATOM 2724 C CA . GLN A 1 170 ? 232.592 225.626 294.958 1.00 128.57 170 GLN A CA 1
ATOM 2725 C C . GLN A 1 170 ? 232.309 224.878 293.656 1.00 128.57 170 GLN A C 1
ATOM 2726 O O . GLN A 1 170 ? 233.152 224.852 292.763 1.00 128.57 170 GLN A O 1
ATOM 2740 N N . LEU A 1 171 ? 231.102 224.336 293.495 1.00 129.76 171 LEU A N 1
ATOM 2741 C CA . LEU A 1 171 ? 230.710 223.704 292.237 1.00 129.76 171 LEU A CA 1
ATOM 2742 C C . LEU A 1 171 ? 230.688 224.720 291.085 1.00 129.76 171 LEU A C 1
ATOM 2743 O O . LEU A 1 171 ? 231.178 224.432 289.996 1.00 129.76 171 LEU A O 1
ATOM 2759 N N . MET A 1 172 ? 230.204 225.940 291.336 1.00 132.63 172 MET A N 1
ATOM 2760 C CA . MET A 1 172 ? 230.259 227.015 290.348 1.00 132.63 172 MET A CA 1
ATOM 2761 C C . MET A 1 172 ? 231.696 227.374 290.001 1.00 132.63 172 MET A C 1
ATOM 2762 O O . MET A 1 172 ? 232.008 227.486 288.823 1.00 132.63 172 MET A O 1
ATOM 2776 N N . LYS A 1 173 ? 232.604 227.470 290.978 1.00 134.59 173 LYS A N 1
ATOM 2777 C CA . LYS A 1 173 ? 234.025 227.750 290.720 1.00 134.59 173 LYS A CA 1
ATOM 2778 C C . LYS A 1 173 ? 234.618 226.741 289.739 1.00 134.59 173 LYS A C 1
ATOM 2779 O O . LYS A 1 173 ? 235.201 227.144 288.740 1.00 134.59 173 LYS A O 1
ATOM 2798 N N . VAL A 1 174 ? 234.391 225.448 289.966 1.00 136.79 174 VAL A N 1
ATOM 2799 C CA . VAL A 1 174 ? 234.842 224.386 289.051 1.00 136.79 174 VAL A CA 1
ATOM 2800 C C . VAL A 1 174 ? 234.274 224.574 287.643 1.00 136.79 174 VAL A C 1
ATOM 2801 O O . VAL A 1 174 ? 235.011 224.548 286.658 1.00 136.79 174 VAL A O 1
ATOM 2814 N N . ILE A 1 175 ? 232.963 224.795 287.535 1.00 132.56 175 ILE A N 1
ATOM 2815 C CA . ILE A 1 175 ? 232.303 224.899 286.233 1.00 132.56 175 ILE A CA 1
ATOM 2816 C C . ILE A 1 175 ? 232.754 226.168 285.486 1.00 132.56 175 ILE A C 1
ATOM 2817 O O . ILE A 1 175 ? 232.969 226.134 284.279 1.00 132.56 175 ILE A O 1
ATOM 2833 N N . ARG A 1 176 ? 232.978 227.278 286.197 1.00 143.42 176 ARG A N 1
ATOM 2834 C CA . ARG A 1 176 ? 233.528 228.534 285.663 1.00 143.42 176 ARG A CA 1
ATOM 2835 C C . ARG A 1 176 ? 234.964 228.361 285.169 1.00 143.42 176 ARG A C 1
ATOM 2836 O O . ARG A 1 176 ? 235.301 228.833 284.087 1.00 143.42 176 ARG A O 1
ATOM 2857 N N . GLU A 1 177 ? 235.816 227.675 285.923 1.00 139.48 177 GLU A N 1
ATOM 2858 C CA . GLU A 1 177 ? 237.200 227.420 285.519 1.00 139.48 177 GLU A CA 1
ATOM 2859 C C . GLU A 1 177 ? 237.290 226.595 284.228 1.00 139.48 177 GLU A C 1
ATOM 2860 O O . GLU A 1 177 ? 238.159 226.848 283.401 1.00 139.48 177 GLU A O 1
ATOM 2872 N N . GLU A 1 178 ? 236.349 225.683 283.985 1.00 138.70 178 GLU A N 1
ATOM 2873 C CA . GLU A 1 178 ? 236.220 224.983 282.700 1.00 138.70 178 GLU A CA 1
ATOM 2874 C C . GLU A 1 178 ? 235.494 225.799 281.607 1.00 138.70 178 GLU A C 1
ATOM 2875 O O . GLU A 1 178 ? 235.631 225.495 280.424 1.00 138.70 178 GLU A O 1
ATOM 2887 N N . GLU A 1 179 ? 234.745 226.851 281.955 1.00 141.12 179 GLU A N 1
ATOM 2888 C CA . GLU A 1 179 ? 234.077 227.743 280.993 1.00 141.12 179 GLU A CA 1
ATOM 2889 C C . GLU A 1 179 ? 235.062 228.578 280.147 1.00 141.12 179 GLU A C 1
ATOM 2890 O O . GLU A 1 179 ? 234.770 228.898 278.995 1.00 141.12 179 GLU A O 1
ATOM 2902 N N . GLU A 1 180 ? 236.227 228.931 280.707 1.00 145.01 180 GLU A N 1
ATOM 2903 C CA . GLU A 1 180 ? 237.241 229.846 280.145 1.00 145.01 180 GLU A CA 1
ATOM 2904 C C . GLU A 1 180 ? 237.412 229.765 278.617 1.00 145.01 180 GLU A C 1
ATOM 2905 O O . GLU A 1 180 ? 238.196 230.516 278.026 1.00 145.01 180 GLU A O 1
#

B-factor: mean 105.84, std 23.82, range [30.0, 150.85]

Sequence (180 aa):
LLPVKYCKMRIFSGSTAAAPEEEPFEVWLEQATEIAKEWPIPEAEKKRWVAESLRGPALDLMHIVQADNPSISVGECLEAFKQVFGSTESRRTSQVKYLRTYQQEGEKISAYVLRLETLLRRAVEKRAIPRNIADQVRLEQVMAGANLGNVLWCRLQELKDQGPLPTFLQLMKVIREEEE

Secondary structure (DSSP, 8-state):
-----------B---SS--TTPPPHHHHHHHHHHHHHT--S-HHHHHHHHHHTB-THHHHHHHHHHHH-TT--HHHHHHHHHHHHS----HHHHHHHHHT-PPPTT--HHHHHHHHHHHHHHHHHTT-S-GGGHHHHHHHHHHHHS---HHHHHHHHHHHHSSSPPPHHHHHHHHHHHH-

Organism: Mus musculus (NCBI:txid10090)

Radius of gyration: 21.26 Å; Cα contacts (8 Å, |Δi|>4): 151; chains: 1; bounding box: 54×62×34 Å

InterPro domains:
  IPR026523 Paraneoplastic antigen Ma [PTHR23095] (1-350)
  IPR048270 Paraneoplastic antigen Ma-like, C-terminal domain [PF14893] (168-328)
  IPR048271 Paraneoplastic antigen Ma-like, N-terminal domain [PF20846] (1-92)

Nearest PDB structures (foldseek):
  8rb3-assembly1_A  TM=1.006E+00  e=5.206E-26  Mus musculus
  8uyo-assembly1_1  TM=9.225E-01  e=9.910E-21  Homo sapiens
  7lgc-assembly2_B  TM=8.609E-01  e=3.045E-04  Homo sapiens

Solvent-accessible surface area: 12438 Å² total; per-residue (Å²): 224,154,128,113,183,201,123,154,72,113,15,12,6,26,43,149,94,60,46,150,120,32,47,90,19,99,48,0,21,130,34,0,36,75,0,15,172,130,77,136,57,95,67,77,75,27,37,165,110,0,23,122,2,8,126,35,66,0,50,81,24,2,110,105,18,51,81,126,60,107,104,23,45,2,40,108,0,5,96,26,0,83,151,89,56,14,71,125,46,61,149,189,50,6,62,77,113,2,90,162,19,107,30,108,166,80,45,122,26,4,49,0,0,94,80,1,12,66,37,4,137,117,1,25,144,69,191,8,10,70,173,124,62,10,41,86,17,21,1,82,9,0,20,83,7,18,130,34,34,141,97,11,104,78,97,0,85,89,15,107,118,102,52,117,36,11,79,35,136,102,0,36,131,20,0,127,98,85,56,194